Protein AF-A0AAD1REG3-F1 (afdb_monomer)

Sequence (308 aa):
MYIHSAVYQCRICLLMVFCFSVEYPECLCNSVPVTSDSIILPFLAKPQLKSEVGIIICDVSDPPSLDEMCKKASVVLDCVGPYRFFGEPVIKSCVENGAHCVDISGEPQFLEGMYAKYDSQAAENGVYIVGSTGFDSIPADLGVLFTRNSLQGTLTAVESILTFKAGKSGTCIHDGTWQSAVHGVADQGNLKKLRKQLACKPLPVVGKKLKKRGALFYANEVGQYAIPFLGADASVVRRTQRFLHEHHEETPVQYSAYTAVGGVGSAIKLIFAGLLFVLLSKFSCGRKLMIKGGCIHTRSSILEDQAY

Solvent-accessible surface area (backbone atoms only — not comparable to full-atom values): 18289 Å² total; per-residue (Å²): 133,79,86,80,65,76,84,70,78,70,101,55,54,68,52,73,52,70,84,74,85,79,81,80,82,78,89,80,88,72,95,72,89,89,66,94,78,81,66,60,70,72,70,69,53,77,81,71,71,93,60,91,76,74,85,58,84,30,27,69,90,37,66,71,40,40,38,62,49,21,65,74,31,71,50,39,68,48,81,61,58,40,43,82,81,44,37,60,59,53,53,52,28,16,40,76,48,55,8,24,36,38,27,52,52,52,48,58,53,43,56,56,47,49,48,76,72,39,50,68,56,16,60,76,52,74,25,54,77,45,70,28,71,25,80,57,21,41,62,56,35,53,47,52,52,52,50,44,75,70,44,93,69,83,58,33,64,49,78,49,74,46,76,81,80,66,56,98,89,47,81,86,72,58,62,41,57,53,52,38,52,42,49,50,64,48,41,50,66,55,41,54,47,49,56,57,73,67,60,68,74,79,78,73,83,44,79,76,82,80,77,80,75,58,81,64,41,78,38,77,93,76,75,24,30,28,29,67,50,86,66,18,35,61,55,50,35,51,50,53,35,44,51,38,34,78,76,63,73,42,79,37,56,46,73,48,47,26,31,46,49,44,52,73,70,45,43,53,52,49,51,56,51,48,52,53,48,55,57,30,26,66,37,73,70,36,38,55,51,53,54,63,54,44,60,57,62,49,54,56,59,58,56,59,70,70,74,118

Foldseek 3Di:
DDPQPPVDDDQFPFQQFFADPDDDDDDDDDDDDDDPDPPVVVVPPPPDDPDDTDGQGAGLVDLVSLLVVLLVAQEGEDEDFPCVVRVLSNLVSNLVNVHEYEYQHFALLNVLVCCVPCVVSCVVSVYDHHYNPHPLACCLQVVLVVCCVPDDDHAQADEAEAEDDADPLGDADDLRRLLSVLQSLQCVVVSVVSCVVVVDDDADHDDDPDDDDDQWDQDPVVRAIKGFDPIRHQVNNRVVLVCCCVPVVGRRYHYTYMYGQGYPVSVVVVVVVVVLSSVLSNDPVSSVVSSVVSVVRVVVVSVVVVPD

Organism: Pelobates cultripes (NCBI:txid61616)

Secondary structure (DSSP, 8-state):
--TTSTTSSSS-----------PPP----------TTSSHHHHTS----SSPPP-----TT-HHHHHHHHTT-SEEEE--S-HHHHHHHHHHHHHHHT-EEEE----HHHHHHHHHHHHHHHHHTT--EE---STTTHHHHHHHHHHHHHSSS---EEEEEE----BTTB----HHHHHHHHHHHHTHHHHHHHHHHTTPPPPP--SSPP----SSEEETTTTEEEEE--SSHHHHHHHHHHHHHHHH-PPPPEEEEEEEEESHHHHHHHHHHHHHHHHHHHSHHHHHHHHHHHHHHHHHHHHHTT--

pLDDT: mean 79.14, std 24.87, range [21.66, 98.25]

Structure (mmCIF, N/CA/C/O backbone):
data_AF-A0AAD1REG3-F1
#
_entry.id   AF-A0AAD1REG3-F1
#
loop_
_atom_site.group_PDB
_atom_site.id
_atom_site.type_symbol
_atom_site.label_atom_id
_atom_site.label_alt_id
_atom_site.label_comp_id
_atom_site.label_asym_id
_atom_site.label_entity_id
_atom_site.label_seq_id
_atom_site.pdbx_PDB_ins_code
_atom_site.Cartn_x
_atom_site.Cartn_y
_atom_site.Cartn_z
_atom_site.occupancy
_atom_site.B_iso_or_equiv
_atom_site.auth_seq_id
_atom_site.auth_comp_id
_atom_site.auth_asym_id
_atom_site.auth_atom_id
_atom_site.pdbx_PDB_model_num
ATOM 1 N N . MET A 1 1 ? 24.193 -18.345 -2.240 1.00 21.66 1 MET A N 1
ATOM 2 C CA . MET A 1 1 ? 24.937 -17.098 -2.527 1.00 21.66 1 MET A CA 1
ATOM 3 C C . MET A 1 1 ? 24.095 -15.927 -2.034 1.00 21.66 1 MET A C 1
ATOM 5 O O . MET A 1 1 ? 22.896 -15.924 -2.270 1.00 21.66 1 MET A O 1
ATOM 9 N N . TYR A 1 2 ? 24.675 -15.054 -1.214 1.00 23.28 2 TYR A N 1
ATOM 10 C CA . TYR A 1 2 ? 23.984 -14.145 -0.292 1.00 23.28 2 TYR A CA 1
ATOM 11 C C . TYR A 1 2 ? 23.172 -13.036 -0.995 1.00 23.28 2 TYR A C 1
ATOM 13 O O . TYR A 1 2 ? 23.736 -12.228 -1.724 1.00 23.28 2 TYR A O 1
ATOM 21 N N . ILE A 1 3 ? 21.870 -12.945 -0.690 1.00 26.20 3 ILE A N 1
ATOM 22 C CA . ILE A 1 3 ? 20.935 -11.882 -1.135 1.00 26.20 3 ILE A CA 1
ATOM 23 C C . ILE A 1 3 ? 21.261 -10.509 -0.493 1.00 26.20 3 ILE A C 1
ATOM 25 O O . ILE A 1 3 ? 20.769 -9.473 -0.923 1.00 26.20 3 ILE A O 1
ATOM 29 N N . HIS A 1 4 ? 22.143 -10.464 0.510 1.00 24.95 4 HIS A N 1
ATOM 30 C CA . HIS A 1 4 ? 22.364 -9.268 1.331 1.00 24.95 4 HIS A CA 1
ATOM 31 C C . HIS A 1 4 ? 23.319 -8.210 0.749 1.00 24.95 4 HIS A C 1
ATOM 33 O O . HIS A 1 4 ? 23.301 -7.071 1.210 1.00 24.95 4 HIS A O 1
ATOM 39 N N . SER A 1 5 ? 24.156 -8.538 -0.242 1.00 22.78 5 SER A N 1
ATOM 40 C CA . SER A 1 5 ? 25.237 -7.627 -0.673 1.00 22.78 5 SER A CA 1
ATOM 41 C C . SER A 1 5 ? 24.938 -6.770 -1.906 1.00 22.78 5 SER A C 1
ATOM 43 O O . SER A 1 5 ? 25.696 -5.844 -2.168 1.00 22.78 5 SER A O 1
ATOM 45 N N . ALA A 1 6 ? 23.854 -7.013 -2.648 1.00 25.73 6 ALA A N 1
ATOM 46 C CA . ALA A 1 6 ? 23.623 -6.333 -3.931 1.00 25.73 6 ALA A CA 1
ATOM 47 C C . ALA A 1 6 ? 22.853 -4.999 -3.838 1.00 25.73 6 ALA A C 1
ATOM 49 O O . ALA A 1 6 ? 22.772 -4.275 -4.823 1.00 25.73 6 ALA A O 1
ATOM 50 N N . VAL A 1 7 ? 22.317 -4.638 -2.666 1.00 28.44 7 VAL A N 1
ATOM 51 C CA . VAL A 1 7 ? 21.608 -3.352 -2.460 1.00 28.44 7 VAL A CA 1
ATOM 52 C C . VAL A 1 7 ? 22.588 -2.209 -2.135 1.00 28.44 7 VAL A C 1
ATOM 54 O O . VAL A 1 7 ? 22.219 -1.036 -2.062 1.00 28.44 7 VAL A O 1
ATOM 57 N N . TYR A 1 8 ? 23.870 -2.526 -1.944 1.00 29.16 8 TYR A N 1
ATOM 58 C CA . TYR A 1 8 ? 24.868 -1.566 -1.499 1.00 29.16 8 TYR A CA 1
ATOM 59 C C . TYR A 1 8 ? 25.663 -0.980 -2.669 1.00 29.16 8 TYR A C 1
ATOM 61 O O . TYR A 1 8 ? 26.554 -1.617 -3.213 1.00 29.16 8 TYR A O 1
ATOM 69 N N . GLN A 1 9 ? 25.381 0.303 -2.917 1.00 24.73 9 GLN A N 1
ATOM 70 C CA . GLN A 1 9 ? 26.085 1.279 -3.761 1.00 24.73 9 GLN A CA 1
ATOM 71 C C . GLN A 1 9 ? 25.604 1.424 -5.212 1.00 24.73 9 GLN A C 1
ATOM 73 O O . GLN A 1 9 ? 25.583 0.485 -5.990 1.00 24.73 9 GLN A O 1
ATOM 78 N N . CYS A 1 10 ? 25.362 2.698 -5.555 1.00 26.08 10 CYS A N 1
ATOM 79 C CA . CYS A 1 10 ? 25.201 3.271 -6.894 1.00 26.08 10 CYS A CA 1
ATOM 80 C C . CYS A 1 10 ? 23.936 2.886 -7.651 1.00 26.08 10 CYS A C 1
ATOM 82 O O . CYS A 1 10 ? 23.898 1.776 -8.135 1.00 26.08 10 CYS A O 1
ATOM 84 N N . ARG A 1 11 ? 23.004 3.851 -7.813 1.00 31.53 11 ARG A N 1
ATOM 85 C CA . ARG A 1 11 ? 22.085 4.147 -8.954 1.00 31.53 11 ARG A CA 1
ATOM 86 C C . ARG A 1 11 ? 21.467 3.010 -9.802 1.00 31.53 11 ARG A C 1
ATOM 88 O O . ARG A 1 11 ? 20.703 3.316 -10.696 1.00 31.53 11 ARG A O 1
ATOM 95 N N . ILE A 1 12 ? 21.717 1.754 -9.486 1.00 30.03 12 ILE A N 1
ATOM 96 C CA . ILE A 1 12 ? 21.343 0.534 -10.175 1.00 30.03 12 ILE A CA 1
ATOM 97 C C . ILE A 1 12 ? 20.328 -0.105 -9.239 1.00 30.03 12 ILE A C 1
ATOM 99 O O . ILE A 1 12 ? 20.675 -0.724 -8.232 1.00 30.03 12 ILE A O 1
ATOM 103 N N . CYS A 1 13 ? 19.052 0.142 -9.508 1.00 37.34 13 CYS A N 1
ATOM 104 C CA . CYS A 1 13 ? 17.976 -0.558 -8.822 1.00 37.34 13 CYS A CA 1
ATOM 105 C C . CYS A 1 13 ? 17.920 -1.978 -9.381 1.00 37.34 13 CYS A C 1
ATOM 107 O O . CYS A 1 13 ? 17.202 -2.229 -10.340 1.00 37.34 13 CYS A O 1
ATOM 109 N N . LEU A 1 14 ? 18.720 -2.887 -8.817 1.00 34.00 14 LEU A N 1
ATOM 110 C CA . LEU A 1 14 ? 18.757 -4.282 -9.241 1.00 34.00 14 LEU A CA 1
ATOM 111 C C . LEU A 1 14 ? 17.397 -4.941 -8.955 1.00 34.00 14 LEU A C 1
ATOM 113 O O . LEU A 1 14 ? 17.128 -5.370 -7.832 1.00 34.00 14 LEU A O 1
ATOM 117 N N . LEU A 1 15 ? 16.535 -5.016 -9.968 1.00 40.91 15 LEU A N 1
ATOM 118 C CA . LEU A 1 15 ? 15.308 -5.797 -9.896 1.00 40.91 15 LEU A CA 1
ATOM 119 C C . LEU A 1 15 ? 15.667 -7.270 -10.121 1.00 40.91 15 LEU A C 1
ATOM 121 O O . LEU A 1 15 ? 15.915 -7.702 -11.245 1.00 40.91 15 LEU A O 1
ATOM 125 N N . MET A 1 16 ? 15.733 -8.054 -9.044 1.00 40.25 16 MET A N 1
ATOM 126 C CA . MET A 1 16 ? 15.819 -9.510 -9.160 1.00 40.25 16 MET A CA 1
ATOM 127 C C . MET A 1 16 ? 14.446 -10.049 -9.567 1.00 40.25 16 MET A C 1
ATOM 129 O O . MET A 1 16 ? 13.594 -10.312 -8.721 1.00 40.25 16 MET A O 1
ATOM 133 N N . VAL A 1 17 ? 14.227 -10.205 -10.872 1.00 40.31 17 VAL A N 1
ATOM 134 C CA . VAL A 1 17 ? 13.060 -10.930 -11.380 1.00 40.31 17 VAL A CA 1
ATOM 135 C C . VAL A 1 17 ? 13.284 -12.419 -11.156 1.00 40.31 17 VAL A C 1
ATOM 137 O O . VAL A 1 17 ? 14.147 -13.037 -11.779 1.00 40.31 17 VAL A O 1
ATOM 140 N N . PHE A 1 18 ? 12.491 -13.008 -10.266 1.00 38.91 18 PHE A N 1
ATOM 141 C CA . PHE A 1 18 ? 12.401 -14.456 -10.157 1.00 38.91 18 PHE A CA 1
ATOM 142 C C . PHE A 1 18 ? 11.517 -14.974 -11.292 1.00 38.91 18 PHE A C 1
ATOM 144 O O . PHE A 1 18 ? 10.295 -14.847 -11.248 1.00 38.91 18 PHE A O 1
ATOM 151 N N . CYS A 1 19 ? 12.129 -15.565 -12.317 1.00 29.70 19 CYS A N 1
ATOM 152 C CA . CYS A 1 19 ? 11.385 -16.301 -13.331 1.00 29.70 19 CYS A CA 1
ATOM 153 C C . CYS A 1 19 ? 10.973 -17.657 -12.738 1.00 29.70 19 CYS A C 1
ATOM 155 O O . CYS A 1 19 ? 11.722 -18.632 -12.802 1.00 29.70 19 CYS A O 1
ATOM 157 N N . PHE A 1 20 ? 9.816 -17.711 -12.077 1.00 28.92 20 PHE A N 1
ATOM 158 C CA . PHE A 1 20 ? 9.238 -18.975 -11.632 1.00 28.92 20 PHE A CA 1
ATOM 159 C C . PHE A 1 20 ? 8.430 -19.593 -12.779 1.00 28.92 20 PHE A C 1
ATOM 161 O O . PHE A 1 20 ? 7.337 -19.129 -13.088 1.00 28.92 20 PHE A O 1
ATOM 168 N N . SER A 1 21 ? 8.924 -20.682 -13.373 1.00 23.83 21 SER A N 1
ATOM 169 C CA . SER A 1 21 ? 8.020 -21.683 -13.955 1.00 23.83 21 SER A CA 1
ATOM 170 C C . SER A 1 21 ? 7.444 -22.486 -12.793 1.00 23.83 21 SER A C 1
ATOM 172 O O . SER A 1 21 ? 8.084 -23.407 -12.291 1.00 23.83 21 SER A O 1
ATOM 174 N N . VAL A 1 22 ? 6.285 -22.072 -12.278 1.00 26.58 22 VAL A N 1
ATOM 175 C CA . VAL A 1 22 ? 5.574 -22.834 -11.243 1.00 26.58 22 VAL A CA 1
ATOM 176 C C . VAL A 1 22 ? 4.790 -23.947 -11.935 1.00 26.58 22 VAL A C 1
ATOM 178 O O . VAL A 1 22 ? 3.661 -23.742 -12.371 1.00 26.58 22 VAL A O 1
ATOM 181 N N . GLU A 1 23 ? 5.379 -25.135 -12.036 1.00 23.08 23 GLU A N 1
ATOM 182 C CA . GLU A 1 23 ? 4.589 -26.358 -12.189 1.00 23.08 23 GLU A CA 1
ATOM 183 C C . GLU A 1 23 ? 3.965 -26.675 -10.822 1.00 23.08 23 GLU A C 1
ATOM 185 O O . GLU A 1 23 ? 4.680 -26.895 -9.845 1.00 23.08 23 GLU A O 1
ATOM 190 N N . TYR A 1 24 ? 2.633 -26.644 -10.722 1.00 26.98 24 TYR A N 1
ATOM 191 C CA . TYR A 1 24 ? 1.908 -27.085 -9.529 1.00 26.98 24 TYR A CA 1
ATOM 192 C C . TYR A 1 24 ? 1.694 -28.606 -9.581 1.00 26.98 24 TYR A C 1
ATOM 194 O O . TYR A 1 24 ? 0.937 -29.063 -10.438 1.00 26.98 24 TYR A O 1
ATOM 202 N N . PRO A 1 25 ? 2.234 -29.405 -8.644 1.00 25.91 25 PRO A N 1
ATOM 203 C CA . PRO A 1 25 ? 1.630 -30.676 -8.291 1.00 25.91 25 PRO A CA 1
ATOM 204 C C . PRO A 1 25 ? 0.584 -30.441 -7.188 1.00 25.91 25 PRO A C 1
ATOM 206 O O . PRO A 1 25 ? 0.906 -29.953 -6.109 1.00 25.91 25 PRO A O 1
ATOM 209 N N . GLU A 1 26 ? -0.672 -30.738 -7.523 1.00 25.86 26 GLU A N 1
ATOM 210 C CA . GLU A 1 26 ? -1.850 -30.997 -6.673 1.00 25.86 26 GLU A CA 1
ATOM 211 C C . GLU A 1 26 ? -1.899 -30.377 -5.255 1.00 25.86 26 GLU A C 1
ATOM 213 O O . GLU A 1 26 ? -1.245 -30.811 -4.306 1.00 25.86 26 GLU A O 1
ATOM 218 N N . CYS A 1 27 ? -2.806 -29.409 -5.076 1.00 22.86 27 CYS A N 1
ATOM 219 C CA . CYS A 1 27 ? -3.221 -28.900 -3.770 1.00 22.86 27 CYS A CA 1
ATOM 220 C C . CYS A 1 27 ? -3.947 -29.981 -2.947 1.00 22.86 27 CYS A C 1
ATOM 222 O O . CYS A 1 27 ? -5.136 -30.228 -3.139 1.00 22.86 27 CYS A O 1
ATOM 224 N N . LEU A 1 28 ? -3.267 -30.562 -1.958 1.00 23.52 28 LEU A N 1
ATOM 225 C CA . LEU A 1 28 ? -3.906 -31.319 -0.879 1.00 23.52 28 LEU A CA 1
ATOM 226 C C . LEU A 1 28 ? -4.380 -30.357 0.222 1.00 23.52 28 LEU A C 1
ATOM 228 O O . LEU A 1 28 ? -3.648 -30.016 1.150 1.00 23.52 28 LEU A O 1
ATOM 232 N N . CYS A 1 29 ? -5.637 -29.922 0.119 1.00 24.03 29 CYS A N 1
ATOM 233 C CA . CYS A 1 29 ? -6.382 -29.363 1.244 1.00 24.03 29 CYS A CA 1
ATOM 234 C C . CYS A 1 29 ? -6.651 -30.472 2.269 1.00 24.03 29 CYS A C 1
ATOM 236 O O . CYS A 1 29 ? -7.563 -31.267 2.078 1.00 24.03 29 CYS A O 1
ATOM 238 N N . ASN A 1 30 ? -5.905 -30.499 3.374 1.00 23.94 30 ASN A N 1
ATOM 239 C CA . ASN A 1 30 ? -6.338 -31.189 4.587 1.00 23.94 30 ASN A CA 1
ATOM 240 C C . ASN A 1 30 ? -6.238 -30.242 5.785 1.00 23.94 30 ASN A C 1
ATOM 242 O O . ASN A 1 30 ? -5.186 -29.689 6.098 1.00 23.94 30 ASN A O 1
ATOM 246 N N . SER A 1 31 ? -7.381 -30.053 6.435 1.00 29.92 31 SER A N 1
ATOM 247 C CA . SER A 1 31 ? -7.589 -29.314 7.675 1.00 29.92 31 SER A CA 1
ATOM 248 C C . SER A 1 31 ? -6.785 -29.922 8.829 1.00 29.92 31 SER A C 1
ATOM 250 O O . SER A 1 31 ? -7.073 -31.043 9.248 1.00 29.92 31 SER A O 1
ATOM 252 N N . VAL A 1 32 ? -5.821 -29.175 9.376 1.00 25.89 32 VAL A N 1
ATOM 253 C CA . VAL A 1 32 ? -5.093 -29.536 10.6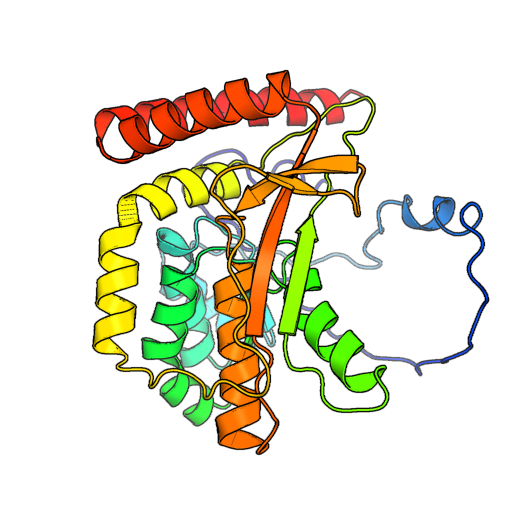06 1.00 25.89 32 VAL A CA 1
ATOM 254 C C . VAL A 1 32 ? -5.396 -28.493 11.695 1.00 25.89 32 VAL A C 1
ATOM 256 O O . VAL A 1 32 ? -5.308 -27.296 11.412 1.00 25.89 32 VAL A O 1
ATOM 259 N N . PRO A 1 33 ? -5.762 -28.894 12.930 1.00 24.62 33 PRO A N 1
ATOM 260 C CA . PRO A 1 33 ? -6.003 -27.960 14.027 1.00 24.62 33 PRO A CA 1
ATOM 261 C C . PRO A 1 33 ? -4.688 -27.319 14.484 1.00 24.62 33 PRO A C 1
ATOM 263 O O . PRO A 1 33 ? -3.690 -28.007 14.690 1.00 24.62 33 PRO A O 1
ATOM 266 N N . VAL A 1 34 ? -4.693 -25.998 14.663 1.00 28.30 34 VAL A N 1
ATOM 267 C CA . VAL A 1 34 ? -3.503 -25.207 14.997 1.00 28.30 34 VAL A CA 1
ATOM 268 C C . VAL A 1 34 ? -3.306 -25.156 16.516 1.00 28.30 34 VAL A C 1
ATOM 270 O O . VAL A 1 34 ? -4.076 -24.508 17.222 1.00 28.30 34 VAL A O 1
ATOM 273 N N . THR A 1 35 ? -2.248 -25.794 17.019 1.00 28.11 35 THR A N 1
ATOM 274 C CA . THR A 1 35 ? -1.636 -25.486 18.325 1.00 28.11 35 THR A CA 1
ATOM 275 C C . THR A 1 35 ? -0.247 -24.881 18.101 1.00 28.11 35 THR A C 1
ATOM 277 O O . THR A 1 35 ? 0.479 -25.260 17.184 1.00 28.11 35 THR A O 1
ATOM 280 N N . SER A 1 36 ? 0.080 -23.854 18.887 1.00 36.25 36 SER A N 1
ATOM 281 C CA . SER A 1 36 ? 0.944 -22.727 18.501 1.00 36.25 36 SER A CA 1
ATOM 282 C C . SER A 1 36 ? 2.448 -22.984 18.385 1.00 36.25 36 SER A C 1
ATOM 284 O O . SER A 1 36 ? 3.153 -22.098 17.913 1.00 36.25 36 SER A O 1
ATOM 286 N N . ASP A 1 37 ? 2.963 -24.155 18.760 1.00 29.75 37 ASP A N 1
ATOM 287 C CA . ASP A 1 37 ? 4.405 -24.270 19.042 1.00 29.75 37 ASP A CA 1
ATOM 288 C C . ASP A 1 37 ? 5.152 -25.281 18.149 1.00 29.75 37 ASP A C 1
ATOM 290 O O . ASP A 1 37 ? 6.380 -25.329 18.164 1.00 29.75 37 ASP A O 1
ATOM 294 N N . SER A 1 38 ? 4.454 -26.060 17.313 1.00 28.50 38 SER A N 1
ATOM 295 C CA . SER A 1 38 ? 5.053 -27.181 16.559 1.00 28.50 38 SER A CA 1
ATOM 296 C C . SER A 1 38 ? 5.258 -26.942 15.052 1.00 28.50 38 SER A C 1
ATOM 298 O O . SER A 1 38 ? 5.896 -27.763 14.398 1.00 28.50 38 SER A O 1
ATOM 300 N N . ILE A 1 39 ? 4.808 -25.807 14.496 1.00 36.34 39 ILE A N 1
ATOM 301 C CA . ILE A 1 39 ? 4.952 -25.477 13.054 1.00 36.34 39 ILE A CA 1
ATOM 302 C C . ILE A 1 39 ? 5.947 -24.326 12.795 1.00 36.34 39 ILE A C 1
ATOM 304 O O . ILE A 1 39 ? 6.389 -24.120 11.667 1.00 36.34 39 ILE A O 1
ATOM 308 N N . ILE A 1 40 ? 6.372 -23.586 13.824 1.00 32.22 40 ILE A N 1
ATOM 309 C CA . ILE A 1 40 ? 7.236 -22.406 13.623 1.00 32.22 40 ILE A CA 1
ATOM 310 C C . ILE A 1 40 ? 8.698 -22.804 13.342 1.00 32.22 40 ILE A C 1
ATOM 312 O O . ILE A 1 40 ? 9.389 -22.125 12.586 1.00 32.22 40 ILE A O 1
ATOM 316 N N . LEU A 1 41 ? 9.170 -23.933 13.881 1.00 27.84 41 LEU A N 1
ATOM 317 C CA . LEU A 1 41 ? 10.572 -24.352 13.746 1.00 27.84 41 LEU A CA 1
ATOM 318 C C . LEU A 1 41 ? 10.997 -24.734 12.309 1.00 27.84 41 LEU A C 1
ATOM 320 O O . LEU A 1 41 ? 12.085 -24.319 11.911 1.00 27.84 41 LEU A O 1
ATOM 324 N N . PRO A 1 42 ? 10.186 -25.430 11.484 1.00 32.09 42 PRO A N 1
ATOM 325 C CA . PRO A 1 42 ? 10.557 -25.704 10.092 1.00 32.09 42 PRO A CA 1
ATOM 326 C C . PRO A 1 42 ? 10.541 -24.464 9.182 1.00 32.09 42 PRO A C 1
ATOM 328 O O . PRO A 1 42 ? 11.285 -24.422 8.207 1.00 32.09 42 PRO A O 1
ATOM 331 N N . PHE A 1 43 ? 9.731 -23.443 9.493 1.00 34.88 43 PHE A N 1
ATOM 332 C CA . PHE A 1 43 ? 9.603 -22.228 8.669 1.00 34.88 43 PHE A CA 1
ATOM 333 C C . PHE A 1 43 ? 10.749 -21.222 8.851 1.00 34.88 43 PHE A C 1
ATOM 335 O O . PHE A 1 43 ? 10.889 -20.299 8.053 1.00 34.88 43 PHE A O 1
ATOM 342 N N . LEU A 1 44 ? 11.589 -21.407 9.874 1.00 36.03 44 LEU A N 1
ATOM 343 C CA . LEU A 1 44 ? 12.812 -20.624 10.082 1.00 36.03 44 LEU A CA 1
ATOM 344 C C . LEU A 1 44 ? 14.022 -21.191 9.322 1.00 36.03 44 LEU A C 1
ATOM 346 O O . LEU A 1 44 ? 15.101 -20.594 9.345 1.00 36.03 44 LEU A O 1
ATOM 350 N N . ALA A 1 45 ? 13.864 -22.315 8.615 1.00 38.09 45 ALA A N 1
ATOM 351 C CA . ALA A 1 45 ? 14.851 -22.738 7.636 1.00 38.09 45 ALA A CA 1
ATOM 352 C C . ALA A 1 45 ? 14.848 -21.719 6.489 1.00 38.09 45 ALA A C 1
ATOM 354 O O . ALA A 1 45 ? 13.863 -21.612 5.761 1.00 38.09 45 ALA A O 1
ATOM 355 N N . LYS A 1 46 ? 15.947 -20.962 6.334 1.00 44.09 46 LYS A N 1
ATOM 356 C CA . LYS A 1 46 ? 16.190 -20.114 5.155 1.00 44.09 46 LYS A CA 1
ATOM 357 C C . LYS A 1 46 ? 15.844 -20.950 3.916 1.00 44.09 46 LYS A C 1
ATOM 359 O O . LYS A 1 46 ? 16.538 -21.948 3.703 1.00 44.09 46 LYS A O 1
ATOM 364 N N . PRO A 1 47 ? 14.792 -20.621 3.143 1.00 53.56 47 PRO A N 1
ATOM 365 C CA . PRO A 1 47 ? 14.412 -21.435 2.002 1.00 53.56 47 PRO A CA 1
ATOM 366 C C . PRO A 1 47 ? 15.598 -21.456 1.042 1.00 53.56 47 PRO A C 1
ATOM 368 O O . PRO A 1 47 ? 15.965 -20.439 0.456 1.00 53.56 47 PRO A O 1
ATOM 371 N N . GLN A 1 48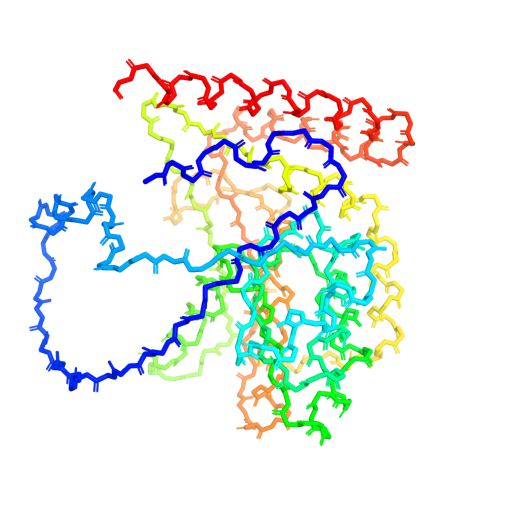 ? 16.262 -22.607 0.946 1.00 55.75 48 GLN A N 1
ATOM 372 C CA . GLN A 1 48 ? 17.290 -22.802 -0.058 1.00 55.75 48 GLN A CA 1
ATOM 373 C C . GLN A 1 48 ? 16.555 -22.972 -1.380 1.00 55.75 48 GLN A C 1
ATOM 375 O O . GLN A 1 48 ? 15.787 -23.919 -1.557 1.00 55.75 48 GLN A O 1
ATOM 380 N N . LEU A 1 49 ? 16.738 -22.006 -2.279 1.00 63.38 49 LEU A N 1
ATOM 381 C CA . LEU A 1 49 ? 16.259 -22.110 -3.651 1.00 63.38 49 LEU A CA 1
ATOM 382 C C . LEU A 1 49 ? 16.800 -23.423 -4.230 1.00 63.38 49 LEU A C 1
ATOM 384 O O . LEU A 1 49 ? 18.004 -23.671 -4.184 1.00 63.38 49 LEU A O 1
ATOM 388 N N . LYS A 1 50 ? 15.902 -24.289 -4.713 1.00 60.28 50 LYS A N 1
ATOM 389 C CA . LYS A 1 50 ? 16.248 -25.639 -5.193 1.00 60.28 50 LYS A CA 1
ATOM 390 C C . LYS A 1 50 ? 17.107 -25.627 -6.467 1.00 60.28 50 LYS A C 1
ATOM 392 O O . LYS A 1 50 ? 17.641 -26.665 -6.839 1.00 60.28 50 LYS A O 1
ATOM 397 N N . SER A 1 51 ? 17.228 -24.477 -7.125 1.00 69.38 51 SER A N 1
ATOM 398 C CA . SER A 1 51 ? 17.963 -24.278 -8.371 1.00 69.38 51 SER A CA 1
ATOM 399 C C . SER A 1 51 ? 18.706 -22.943 -8.363 1.00 69.38 51 SER A C 1
ATOM 401 O O . SER A 1 51 ? 18.356 -22.022 -7.618 1.00 69.38 51 SER A O 1
ATOM 403 N N . GLU A 1 52 ? 19.716 -22.826 -9.224 1.00 71.69 52 GLU A N 1
ATOM 404 C CA . GLU A 1 52 ? 20.348 -21.541 -9.515 1.00 71.69 52 GLU A CA 1
ATOM 405 C C . GLU A 1 52 ? 19.327 -20.591 -10.154 1.00 71.69 52 GLU A C 1
ATOM 407 O O . GLU A 1 52 ? 18.567 -20.974 -11.045 1.00 71.69 52 GLU A O 1
ATOM 412 N N . VAL A 1 53 ? 19.279 -19.353 -9.662 1.00 75.94 53 VAL A N 1
ATOM 413 C CA . VAL A 1 53 ? 18.391 -18.304 -10.173 1.00 75.94 53 VAL A CA 1
ATOM 414 C C . VAL A 1 53 ? 19.196 -17.418 -11.112 1.00 75.94 53 VAL A C 1
ATOM 416 O O . VAL A 1 53 ? 20.232 -16.877 -10.721 1.00 75.94 53 VAL A O 1
ATOM 419 N N . GLY A 1 54 ? 18.723 -17.275 -12.351 1.00 75.31 54 GLY A N 1
ATOM 420 C CA . GLY A 1 54 ? 19.307 -16.350 -13.317 1.00 75.31 54 GLY A CA 1
ATOM 421 C C . GLY A 1 54 ? 19.181 -14.901 -12.844 1.00 75.31 54 GLY A C 1
ATOM 422 O O . GLY A 1 54 ? 18.185 -14.525 -12.232 1.00 75.31 54 GLY A O 1
ATOM 423 N N . ILE A 1 55 ? 20.193 -14.083 -13.130 1.00 81.56 55 ILE A N 1
ATOM 424 C CA . ILE A 1 55 ? 20.208 -12.665 -12.761 1.00 81.56 55 ILE A CA 1
ATOM 425 C C . ILE A 1 55 ? 20.058 -11.835 -14.032 1.00 81.56 55 ILE A C 1
ATOM 427 O O . ILE A 1 55 ? 20.865 -11.953 -14.954 1.00 81.56 55 ILE A O 1
ATOM 431 N N . ILE A 1 56 ? 19.045 -10.971 -14.058 1.00 81.00 56 ILE A N 1
ATOM 432 C CA . ILE A 1 56 ? 18.900 -9.913 -15.058 1.00 81.00 56 ILE A CA 1
ATOM 433 C C . ILE A 1 56 ? 19.265 -8.602 -14.368 1.00 81.00 56 ILE A C 1
ATOM 435 O O . ILE A 1 56 ? 18.733 -8.283 -13.307 1.00 81.00 56 ILE A O 1
ATOM 439 N N . ILE A 1 57 ? 20.204 -7.859 -14.949 1.00 84.50 57 ILE A N 1
ATOM 440 C CA . ILE A 1 57 ? 20.537 -6.514 -14.481 1.00 84.50 57 ILE A CA 1
ATOM 441 C C . ILE A 1 57 ? 19.603 -5.548 -15.202 1.00 84.50 57 ILE A C 1
ATOM 443 O O . ILE A 1 57 ? 19.577 -5.513 -16.429 1.00 84.50 57 ILE A O 1
ATOM 447 N N . CYS A 1 58 ? 18.846 -4.785 -14.425 1.00 81.44 58 CYS A N 1
ATOM 448 C CA . CYS A 1 58 ? 17.904 -3.783 -14.899 1.00 81.44 58 CYS A CA 1
ATOM 449 C C . CYS A 1 58 ? 18.121 -2.497 -14.099 1.00 81.44 58 CYS A C 1
ATOM 451 O O . CYS A 1 58 ? 18.446 -2.562 -12.913 1.00 81.44 58 CYS A O 1
ATOM 453 N N . ASP A 1 59 ? 17.939 -1.342 -14.732 1.00 84.94 59 ASP A N 1
ATOM 454 C CA . ASP A 1 59 ? 17.977 -0.035 -14.083 1.00 84.94 59 ASP A CA 1
ATOM 455 C C . ASP A 1 59 ? 16.640 0.675 -14.323 1.00 84.94 59 ASP A C 1
ATOM 457 O O . ASP A 1 59 ? 16.248 0.940 -15.455 1.00 84.94 59 ASP A O 1
ATOM 461 N N . VAL A 1 60 ? 15.932 1.012 -13.244 1.00 87.38 60 VAL A N 1
ATOM 462 C CA . VAL A 1 60 ? 14.632 1.705 -13.307 1.00 87.38 60 VAL A CA 1
ATOM 463 C C . VAL A 1 60 ? 14.708 3.094 -13.956 1.00 87.38 60 VAL A C 1
ATOM 465 O O . VAL A 1 60 ? 13.680 3.665 -14.318 1.00 87.38 60 VAL A O 1
ATOM 468 N N . SER A 1 61 ? 15.913 3.658 -14.084 1.00 87.12 61 SER A N 1
ATOM 469 C CA . SER A 1 61 ? 16.172 4.915 -14.788 1.00 87.12 61 SER A CA 1
ATOM 470 C C . SER A 1 61 ? 16.511 4.743 -16.272 1.00 87.12 61 SER A C 1
ATOM 472 O O . SER A 1 61 ? 16.601 5.747 -16.981 1.00 87.12 61 SER A O 1
ATOM 474 N N . ASP A 1 62 ? 16.642 3.501 -16.747 1.00 90.12 62 ASP A N 1
ATOM 475 C CA . ASP A 1 62 ? 16.948 3.142 -18.131 1.00 90.12 62 ASP A CA 1
ATOM 476 C C . ASP A 1 62 ? 15.788 2.337 -18.753 1.00 90.12 62 ASP A C 1
ATOM 478 O O . ASP A 1 62 ? 15.742 1.109 -18.617 1.00 90.12 62 ASP A O 1
ATOM 482 N N . PRO A 1 63 ? 14.829 2.999 -19.436 1.00 93.06 63 PRO A N 1
ATOM 483 C CA . PRO A 1 63 ? 13.642 2.343 -19.988 1.00 93.06 63 PRO A CA 1
ATOM 484 C C . PRO A 1 63 ? 13.929 1.139 -20.906 1.00 93.06 63 PRO A C 1
ATOM 486 O O . PRO A 1 63 ? 13.276 0.115 -20.721 1.00 93.06 63 PRO A O 1
ATOM 489 N N . PRO A 1 64 ? 14.924 1.175 -21.818 1.00 95.75 64 PRO A N 1
ATOM 490 C CA . PRO A 1 64 ? 15.306 -0.006 -22.592 1.00 95.75 64 PRO A CA 1
ATOM 491 C C . PRO A 1 64 ? 15.660 -1.229 -21.735 1.00 95.75 64 PRO A C 1
ATOM 493 O O . PRO A 1 64 ? 15.310 -2.348 -22.105 1.00 95.75 64 PRO A O 1
ATOM 496 N N . SER A 1 65 ? 16.323 -1.047 -20.586 1.00 91.38 65 SER A N 1
ATOM 497 C CA . SER A 1 65 ? 16.650 -2.169 -19.696 1.00 91.38 65 SER A CA 1
ATOM 498 C C . SER A 1 65 ? 15.405 -2.792 -19.054 1.00 91.38 65 SER A C 1
ATOM 500 O O . SER A 1 65 ? 15.326 -4.018 -18.952 1.00 91.38 65 SER A O 1
ATOM 502 N N . LEU A 1 66 ? 14.415 -1.963 -18.694 1.00 94.19 66 LEU A N 1
ATOM 503 C CA . LEU A 1 66 ? 13.115 -2.418 -18.196 1.00 94.19 66 LEU A CA 1
ATOM 504 C C . LEU A 1 66 ? 12.369 -3.201 -19.276 1.00 94.19 66 LEU A C 1
ATOM 506 O O . LEU A 1 66 ? 11.902 -4.303 -19.004 1.00 94.19 66 LEU A O 1
ATOM 510 N N . ASP A 1 67 ? 12.339 -2.692 -20.508 1.00 96.06 67 ASP A N 1
ATOM 511 C CA . ASP A 1 67 ? 11.650 -3.350 -21.621 1.00 96.06 67 ASP A CA 1
ATOM 512 C C . ASP A 1 67 ? 12.253 -4.724 -21.924 1.00 96.06 67 ASP A C 1
ATOM 514 O O . ASP A 1 67 ? 11.531 -5.710 -22.073 1.00 96.06 67 ASP A O 1
ATOM 518 N N . GLU A 1 68 ? 13.583 -4.827 -21.962 1.00 94.56 68 GLU A N 1
ATOM 519 C CA . GLU A 1 68 ? 14.273 -6.100 -22.190 1.00 94.56 68 GLU A CA 1
ATOM 520 C C . GLU A 1 68 ? 14.058 -7.116 -21.063 1.00 94.56 68 GLU A C 1
ATOM 522 O O . GLU A 1 68 ? 14.040 -8.326 -21.312 1.00 94.56 68 GLU A O 1
ATOM 527 N N . MET A 1 69 ? 13.884 -6.646 -19.829 1.00 94.56 69 MET A N 1
ATOM 528 C CA . MET A 1 69 ? 13.519 -7.486 -18.694 1.00 94.56 69 MET A CA 1
ATOM 529 C C . MET A 1 69 ? 12.051 -7.927 -18.784 1.00 94.56 69 MET A C 1
ATOM 531 O O . MET A 1 69 ? 11.771 -9.120 -18.662 1.00 94.56 69 MET A O 1
ATOM 535 N N . CYS A 1 70 ? 11.123 -7.004 -19.043 1.00 95.50 70 CYS A N 1
ATOM 536 C CA . CYS A 1 70 ? 9.689 -7.279 -19.126 1.00 95.50 70 CYS A CA 1
ATOM 537 C C . CYS A 1 70 ? 9.349 -8.224 -20.286 1.00 95.50 70 CYS A C 1
ATOM 539 O O . CYS A 1 70 ? 8.573 -9.152 -20.087 1.00 95.50 70 CYS A O 1
ATOM 541 N N . LYS A 1 71 ? 10.009 -8.113 -21.448 1.00 95.62 71 LYS A N 1
ATOM 542 C CA . LYS A 1 71 ? 9.855 -9.076 -22.563 1.00 95.62 71 LYS A CA 1
ATOM 543 C C . LYS A 1 71 ? 10.217 -10.518 -22.192 1.00 95.62 71 LYS A C 1
ATOM 545 O O . LYS A 1 71 ? 9.810 -11.450 -22.881 1.00 95.62 71 LYS A O 1
ATOM 550 N N . LYS A 1 72 ? 11.023 -10.711 -21.145 1.00 92.88 72 LYS A N 1
ATOM 551 C CA . LYS A 1 72 ? 11.482 -12.025 -20.664 1.00 92.88 72 LYS A CA 1
ATOM 552 C C . LYS A 1 72 ? 10.715 -12.507 -19.433 1.00 92.88 72 LYS A C 1
ATOM 554 O O . LYS A 1 72 ? 11.000 -13.601 -18.947 1.00 92.88 72 LYS A O 1
ATOM 559 N N . ALA A 1 73 ? 9.784 -11.711 -18.911 1.00 90.12 73 ALA A N 1
ATOM 560 C CA . ALA A 1 73 ? 9.090 -11.982 -17.663 1.00 90.12 73 ALA A CA 1
ATOM 561 C C . ALA A 1 73 ? 7.595 -12.199 -17.903 1.00 90.12 73 ALA A C 1
ATOM 563 O O . ALA A 1 73 ? 6.923 -11.372 -18.506 1.00 90.12 73 ALA A O 1
ATOM 564 N N . SER A 1 74 ? 7.050 -13.283 -17.353 1.00 93.69 74 SER A N 1
ATOM 565 C CA . SER A 1 74 ? 5.594 -13.437 -17.248 1.00 93.69 74 SER A CA 1
ATOM 566 C C . SER A 1 74 ? 5.022 -12.577 -16.124 1.00 93.69 74 SER A C 1
ATOM 568 O O . SER A 1 74 ? 3.929 -12.043 -16.257 1.00 93.69 74 SER A O 1
ATOM 570 N N . VAL A 1 75 ? 5.757 -12.440 -15.013 1.00 95.19 75 VAL A N 1
ATOM 571 C CA . VAL A 1 75 ? 5.387 -11.614 -13.859 1.00 95.19 75 VAL A CA 1
ATOM 572 C C . VAL A 1 75 ? 6.629 -10.951 -13.277 1.00 95.19 75 VAL A C 1
ATOM 574 O O . VAL A 1 75 ? 7.654 -11.599 -13.069 1.00 95.19 75 VAL A O 1
ATOM 577 N N . VAL A 1 76 ? 6.513 -9.663 -12.979 1.00 93.75 76 VAL A N 1
ATOM 578 C CA . VAL A 1 76 ? 7.495 -8.846 -12.277 1.00 93.75 76 VAL A CA 1
ATOM 579 C C . VAL A 1 76 ? 6.999 -8.609 -10.852 1.00 93.75 76 VAL A C 1
ATOM 581 O O . VAL A 1 76 ? 5.904 -8.091 -10.644 1.00 93.75 76 VAL A O 1
ATOM 584 N N . LEU A 1 77 ? 7.808 -9.002 -9.868 1.00 94.12 77 LEU A N 1
ATOM 585 C CA . LEU A 1 77 ? 7.587 -8.664 -8.462 1.00 94.12 77 LEU A CA 1
ATOM 586 C C . LEU A 1 77 ? 8.370 -7.385 -8.155 1.00 94.12 77 LEU A C 1
ATOM 588 O O . LEU A 1 77 ? 9.588 -7.431 -7.969 1.00 94.12 77 LEU A O 1
ATOM 592 N N . ASP A 1 78 ? 7.686 -6.245 -8.150 1.00 92.00 78 ASP A N 1
ATOM 593 C CA . ASP A 1 78 ? 8.296 -4.957 -7.845 1.00 92.00 78 ASP A CA 1
ATOM 594 C C . ASP A 1 78 ? 8.404 -4.764 -6.329 1.00 92.00 78 ASP A C 1
ATOM 596 O O . ASP A 1 78 ? 7.416 -4.599 -5.612 1.00 92.00 78 ASP A O 1
ATOM 600 N N . CYS A 1 79 ? 9.644 -4.798 -5.850 1.00 89.56 79 CYS A N 1
ATOM 601 C CA . CYS A 1 79 ? 10.007 -4.559 -4.458 1.00 89.56 79 CYS A CA 1
ATOM 602 C C . CYS A 1 79 ? 10.823 -3.261 -4.292 1.00 89.56 79 CYS A C 1
ATOM 604 O O . CYS A 1 79 ? 11.424 -3.045 -3.233 1.00 89.56 79 CYS A O 1
ATOM 606 N N . VAL A 1 80 ? 10.893 -2.406 -5.321 1.00 83.56 80 VAL A N 1
ATOM 607 C CA . VAL A 1 80 ? 11.786 -1.240 -5.373 1.00 83.56 80 VAL A CA 1
ATOM 608 C C . VAL A 1 80 ? 11.025 0.039 -5.024 1.00 83.56 80 VAL A C 1
ATOM 610 O O . VAL A 1 80 ? 10.492 0.758 -5.865 1.00 83.56 80 VAL A O 1
ATOM 613 N N . GLY A 1 81 ? 11.027 0.365 -3.732 1.00 82.75 81 GLY A N 1
ATOM 614 C CA . GLY A 1 81 ? 10.533 1.647 -3.228 1.00 82.75 81 GLY A CA 1
ATOM 615 C C . GLY A 1 81 ? 11.622 2.731 -3.114 1.00 82.75 81 GLY A C 1
ATOM 616 O O . GLY A 1 81 ? 12.812 2.410 -3.093 1.00 82.75 81 GLY A O 1
ATOM 617 N N . PRO A 1 82 ? 11.245 4.016 -2.944 1.00 90.19 82 PRO A N 1
ATOM 618 C CA . PRO A 1 82 ? 9.871 4.531 -2.885 1.00 90.19 82 PRO A CA 1
ATOM 619 C C . PRO A 1 82 ? 9.180 4.540 -4.256 1.00 90.19 82 PRO A C 1
ATOM 621 O O . PRO A 1 82 ? 9.696 5.088 -5.235 1.00 90.19 82 PRO A O 1
ATOM 624 N N . TYR A 1 83 ? 7.977 3.974 -4.315 1.00 91.50 83 TYR A N 1
ATOM 625 C CA . TYR A 1 83 ? 7.265 3.662 -5.559 1.00 91.50 83 TYR A CA 1
ATOM 626 C C . TYR A 1 83 ? 6.845 4.907 -6.328 1.00 91.50 83 TYR A C 1
ATOM 628 O O . TYR A 1 83 ? 6.834 4.922 -7.554 1.00 91.50 83 TYR A O 1
ATOM 636 N N . ARG A 1 84 ? 6.578 6.005 -5.624 1.00 91.56 84 ARG A N 1
ATOM 637 C CA . ARG A 1 84 ? 6.300 7.301 -6.254 1.00 91.56 84 ARG A CA 1
ATOM 638 C C . ARG A 1 84 ? 7.408 7.796 -7.178 1.00 91.56 84 ARG A C 1
ATOM 640 O O . ARG A 1 84 ? 7.123 8.601 -8.061 1.00 91.56 84 ARG A O 1
ATOM 647 N N . PHE A 1 85 ? 8.650 7.380 -6.947 1.00 90.62 85 PHE A N 1
ATOM 648 C CA . PHE A 1 85 ? 9.780 7.770 -7.787 1.00 90.62 85 PHE A CA 1
ATOM 649 C C . PHE A 1 85 ? 10.162 6.687 -8.789 1.00 90.62 85 PHE A C 1
ATOM 651 O O . PHE A 1 85 ? 10.570 7.030 -9.894 1.00 90.62 85 PHE A O 1
ATOM 658 N N . PHE A 1 86 ? 10.034 5.413 -8.410 1.00 91.50 86 PHE A N 1
ATOM 659 C CA . PHE A 1 86 ? 10.618 4.306 -9.170 1.00 91.50 86 PHE A CA 1
ATOM 660 C C . PHE A 1 86 ? 9.603 3.316 -9.754 1.00 91.50 86 PHE A C 1
ATOM 662 O O . PHE A 1 86 ? 9.950 2.601 -10.685 1.00 91.50 86 PHE A O 1
ATOM 669 N N . GLY A 1 87 ? 8.356 3.300 -9.276 1.00 93.81 87 GLY A N 1
ATOM 670 C CA . GLY A 1 87 ? 7.376 2.276 -9.655 1.00 93.81 87 GLY A CA 1
ATOM 671 C C . GLY A 1 87 ? 6.690 2.516 -11.005 1.00 93.81 87 GLY A C 1
ATOM 672 O O . GLY A 1 87 ? 6.364 1.567 -11.710 1.00 93.81 87 GLY A O 1
ATOM 673 N N . GLU A 1 88 ? 6.474 3.776 -11.411 1.00 96.44 88 GLU A N 1
ATOM 674 C CA . GLU A 1 88 ? 5.766 4.069 -12.673 1.00 96.44 88 GLU A CA 1
ATOM 675 C C . GLU A 1 88 ? 6.510 3.541 -13.917 1.00 96.44 88 GLU A C 1
ATOM 677 O O . GLU A 1 88 ? 5.854 2.917 -14.752 1.00 96.44 88 GLU A O 1
ATOM 682 N N . PRO A 1 89 ? 7.841 3.719 -14.059 1.00 96.25 89 PRO A N 1
ATOM 683 C CA . PRO A 1 89 ? 8.591 3.121 -15.165 1.00 96.25 89 PRO A CA 1
ATOM 684 C C . PRO A 1 89 ? 8.423 1.599 -15.271 1.00 96.25 89 PRO A C 1
ATOM 686 O O . PRO A 1 89 ? 8.275 1.084 -16.378 1.00 96.25 89 PRO A O 1
ATOM 689 N N . VAL A 1 90 ? 8.390 0.892 -14.134 1.00 96.12 90 VAL A N 1
ATOM 690 C CA . VAL A 1 90 ? 8.210 -0.569 -14.087 1.00 96.12 90 VAL A CA 1
ATOM 691 C C . VAL A 1 90 ? 6.818 -0.955 -14.581 1.00 96.12 90 VAL A C 1
ATOM 693 O O . VAL A 1 90 ? 6.700 -1.790 -15.475 1.00 96.12 90 VAL A O 1
ATOM 696 N N . ILE A 1 91 ? 5.763 -0.309 -14.066 1.00 97.38 91 ILE A N 1
ATOM 697 C CA . ILE A 1 91 ? 4.376 -0.563 -14.497 1.00 97.38 91 ILE A CA 1
ATOM 698 C C . ILE A 1 91 ? 4.205 -0.278 -15.985 1.00 97.38 91 ILE A C 1
ATOM 700 O O . ILE A 1 91 ? 3.627 -1.097 -16.696 1.00 97.38 91 ILE A O 1
ATOM 704 N N . LYS A 1 92 ? 4.731 0.853 -16.462 1.00 97.94 92 LYS A N 1
ATOM 705 C CA . LYS A 1 92 ? 4.657 1.229 -17.872 1.00 97.94 92 LYS A CA 1
ATOM 706 C C . LYS A 1 92 ? 5.268 0.142 -18.759 1.00 97.94 92 LYS A C 1
ATOM 708 O O . LYS A 1 92 ? 4.605 -0.334 -19.675 1.00 97.94 92 LYS A O 1
ATOM 713 N N . SER A 1 93 ? 6.497 -0.275 -18.457 1.00 97.75 93 SER A N 1
ATOM 714 C CA . SER A 1 93 ? 7.194 -1.295 -19.244 1.00 97.75 93 SER A CA 1
ATOM 715 C C . SER A 1 93 ? 6.492 -2.657 -19.178 1.00 97.75 93 SER A C 1
ATOM 717 O O . SER A 1 93 ? 6.376 -3.341 -20.195 1.00 97.75 93 SER A O 1
ATOM 719 N N . CYS A 1 94 ? 5.931 -3.023 -18.020 1.00 97.75 94 CYS A N 1
ATOM 720 C CA . CYS A 1 94 ? 5.120 -4.232 -17.871 1.00 97.75 94 CYS A CA 1
ATOM 721 C C . CYS A 1 94 ? 3.881 -4.207 -18.778 1.00 97.75 94 CYS A C 1
ATOM 723 O O . CYS A 1 94 ? 3.646 -5.155 -19.526 1.00 97.75 94 CYS A O 1
ATOM 725 N N . VAL A 1 95 ? 3.124 -3.104 -18.767 1.00 98.19 95 VAL A N 1
ATOM 726 C CA . VAL A 1 95 ? 1.931 -2.931 -19.610 1.00 98.19 95 VAL A CA 1
ATOM 727 C C . VAL A 1 95 ? 2.291 -2.946 -21.096 1.00 98.19 95 VAL A C 1
ATOM 729 O O . VAL A 1 95 ? 1.595 -3.591 -21.874 1.00 98.19 95 VAL A O 1
ATOM 732 N N . GLU A 1 96 ? 3.370 -2.274 -21.502 1.00 98.12 96 GLU A N 1
ATOM 733 C CA . GLU A 1 96 ? 3.780 -2.173 -22.910 1.00 98.12 96 GLU A CA 1
ATOM 734 C C . GLU A 1 96 ? 4.360 -3.480 -23.472 1.00 98.12 96 GLU A C 1
ATOM 736 O O . GLU A 1 96 ? 4.198 -3.751 -24.661 1.00 98.12 96 GLU A O 1
ATOM 741 N N . ASN A 1 97 ? 4.999 -4.306 -22.638 1.00 98.00 97 ASN A N 1
ATOM 742 C CA . ASN A 1 97 ? 5.672 -5.536 -23.073 1.00 98.00 97 ASN A CA 1
ATOM 743 C C . ASN A 1 97 ? 4.939 -6.829 -22.669 1.00 98.00 97 ASN A C 1
ATOM 745 O O . ASN A 1 97 ? 5.467 -7.917 -22.893 1.00 98.00 97 ASN A O 1
ATOM 749 N N . GLY A 1 98 ? 3.733 -6.737 -22.100 1.00 96.19 98 GLY A N 1
ATOM 750 C CA . GLY A 1 98 ? 2.889 -7.901 -21.804 1.00 96.19 98 GLY A CA 1
ATOM 751 C C . GLY A 1 98 ? 3.239 -8.656 -20.515 1.00 96.19 98 GLY A C 1
ATOM 752 O O . GLY A 1 98 ? 2.837 -9.808 -20.364 1.00 96.19 98 GLY A O 1
ATOM 753 N N . ALA A 1 99 ? 3.972 -8.037 -19.586 1.00 96.69 99 ALA A N 1
ATOM 754 C CA . ALA A 1 99 ? 4.373 -8.668 -18.331 1.00 96.69 99 ALA A CA 1
ATOM 755 C C . ALA A 1 99 ? 3.408 -8.352 -17.178 1.00 96.69 99 ALA A C 1
ATOM 757 O O . ALA A 1 99 ? 3.031 -7.205 -16.956 1.00 96.69 99 ALA A O 1
ATOM 758 N N . HIS A 1 100 ? 3.084 -9.381 -16.394 1.00 97.38 100 HIS A N 1
ATOM 759 C CA . HIS A 1 100 ? 2.542 -9.331 -15.033 1.00 97.38 100 HIS A CA 1
ATOM 760 C C . HIS A 1 100 ? 3.234 -8.280 -14.149 1.00 97.38 100 HIS A C 1
ATOM 762 O O . HIS A 1 100 ? 4.460 -8.261 -14.168 1.00 97.38 100 HIS A O 1
ATOM 768 N N . CYS A 1 101 ? 2.549 -7.509 -13.297 1.00 96.06 101 CYS A N 1
ATOM 769 C CA . CYS A 1 101 ? 3.226 -6.758 -12.230 1.00 96.06 101 CYS A CA 1
ATOM 770 C C . CYS A 1 101 ? 2.512 -6.900 -10.885 1.00 96.06 101 CYS A C 1
ATOM 772 O O . CYS A 1 101 ? 1.291 -6.754 -10.798 1.00 96.06 101 CYS A O 1
ATOM 774 N N . VAL A 1 102 ? 3.287 -7.164 -9.835 1.00 96.19 102 VAL A N 1
ATOM 775 C CA . VAL A 1 102 ? 2.829 -7.219 -8.447 1.00 96.19 102 VAL A CA 1
ATOM 776 C C . VAL A 1 102 ? 3.761 -6.371 -7.589 1.00 96.19 102 VAL A C 1
ATOM 778 O O . VAL A 1 102 ? 4.968 -6.592 -7.627 1.00 96.19 102 VAL A O 1
ATOM 781 N N . ASP A 1 103 ? 3.221 -5.440 -6.802 1.00 94.12 103 ASP A N 1
ATOM 782 C CA . ASP A 1 103 ? 4.014 -4.567 -5.927 1.00 94.12 103 ASP A CA 1
ATOM 783 C C . ASP A 1 103 ? 3.616 -4.665 -4.450 1.00 94.12 103 ASP A C 1
ATOM 785 O O . ASP A 1 103 ? 2.487 -5.011 -4.102 1.00 94.12 103 ASP A O 1
ATOM 789 N N . ILE A 1 104 ? 4.535 -4.292 -3.557 1.00 93.00 104 ILE A N 1
ATOM 790 C CA . ILE A 1 104 ? 4.278 -4.198 -2.107 1.00 93.00 104 ILE A CA 1
ATOM 791 C C . ILE A 1 104 ? 4.071 -2.747 -1.635 1.00 93.00 104 ILE A C 1
ATOM 793 O O . ILE A 1 104 ? 4.391 -2.401 -0.495 1.00 93.00 104 ILE A O 1
ATOM 797 N N . SER A 1 105 ? 3.574 -1.868 -2.509 1.00 92.88 105 SER A N 1
ATOM 798 C CA . SER A 1 105 ? 3.469 -0.432 -2.250 1.00 92.88 105 SER A CA 1
ATOM 799 C C . SER A 1 105 ? 2.400 -0.084 -1.214 1.00 92.88 105 SER A C 1
ATOM 801 O O . SER A 1 105 ? 1.223 -0.427 -1.345 1.00 92.88 105 SER A O 1
ATOM 803 N N . GLY A 1 106 ? 2.813 0.690 -0.208 1.00 91.75 106 GLY A N 1
ATOM 804 C CA . GLY A 1 106 ? 1.948 1.328 0.790 1.00 91.75 106 GLY A CA 1
ATOM 805 C C . GLY A 1 106 ? 1.693 2.813 0.503 1.00 91.75 106 GLY A C 1
ATOM 806 O O . GLY A 1 106 ? 1.463 3.590 1.427 1.00 91.75 106 GLY A O 1
ATOM 807 N N . GLU A 1 107 ? 1.792 3.261 -0.755 1.00 93.81 107 GLU A N 1
ATOM 808 C CA . GLU A 1 107 ? 1.701 4.680 -1.123 1.00 93.81 107 GLU A CA 1
ATOM 809 C C . GLU A 1 107 ? 0.396 5.022 -1.877 1.00 93.81 107 GLU A C 1
ATOM 811 O O . GLU A 1 107 ? 0.351 4.917 -3.104 1.00 93.81 107 GLU A O 1
ATOM 816 N N . PRO A 1 108 ? -0.661 5.544 -1.214 1.00 92.69 108 PRO A N 1
ATOM 817 C CA . PRO A 1 108 ? -1.967 5.769 -1.849 1.00 92.69 108 PRO A CA 1
ATOM 818 C C . PRO A 1 108 ? -1.956 6.629 -3.115 1.00 92.69 108 PRO A C 1
ATOM 820 O O . PRO A 1 108 ? -2.748 6.395 -4.018 1.00 92.69 108 PRO A O 1
ATOM 823 N N . GLN A 1 109 ? -1.080 7.637 -3.192 1.00 93.44 109 GLN A N 1
ATOM 824 C CA . GLN A 1 109 ? -1.000 8.489 -4.385 1.00 93.44 109 GLN A CA 1
ATOM 825 C C . GLN A 1 109 ? -0.428 7.741 -5.585 1.00 93.44 109 GLN A C 1
ATOM 827 O O . GLN A 1 109 ? -0.911 7.956 -6.694 1.00 93.44 109 GLN A O 1
ATOM 832 N N . PHE A 1 110 ? 0.570 6.887 -5.360 1.00 94.62 110 PHE A N 1
ATOM 833 C CA . PHE A 1 110 ? 1.132 6.052 -6.408 1.00 94.62 110 PHE A CA 1
ATOM 834 C C . PHE A 1 110 ? 0.065 5.066 -6.882 1.00 94.62 110 PHE A C 1
ATOM 836 O O . PHE A 1 110 ? -0.296 5.081 -8.051 1.00 94.62 110 PHE A O 1
ATOM 843 N N . LEU A 1 111 ? -0.541 4.322 -5.955 1.00 93.31 111 LEU A N 1
ATOM 844 C CA . LEU A 1 111 ? -1.552 3.302 -6.248 1.00 93.31 111 LEU A CA 1
ATOM 845 C C . LEU A 1 111 ? -2.743 3.854 -7.043 1.00 93.31 111 LEU A C 1
ATOM 847 O O . LEU A 1 111 ? -3.098 3.329 -8.096 1.00 93.31 111 LEU A O 1
ATOM 851 N N . GLU A 1 112 ? -3.353 4.940 -6.558 1.00 93.19 112 GLU A N 1
ATOM 852 C CA . GLU A 1 112 ? -4.495 5.569 -7.233 1.00 93.19 112 GLU A CA 1
ATOM 853 C C . GLU A 1 112 ? -4.079 6.219 -8.560 1.00 93.19 112 GLU A C 1
ATOM 855 O O . GLU A 1 112 ? -4.872 6.261 -9.499 1.00 93.19 112 GLU A O 1
ATOM 860 N N . GLY A 1 113 ? -2.843 6.718 -8.655 1.00 94.88 113 GLY A N 1
ATOM 861 C CA . GLY A 1 113 ? -2.315 7.342 -9.863 1.00 94.88 113 GLY A CA 1
ATOM 862 C C . GLY A 1 113 ? -2.022 6.330 -10.966 1.00 94.88 113 GLY A C 1
ATOM 863 O O . GLY A 1 113 ? -2.327 6.598 -12.123 1.00 94.88 113 GLY A O 1
ATOM 864 N N . MET A 1 114 ? -1.464 5.170 -10.617 1.00 96.25 114 MET A N 1
ATOM 865 C CA . MET A 1 114 ? -1.177 4.098 -11.571 1.00 96.25 114 MET A CA 1
ATOM 866 C C . MET A 1 114 ? -2.462 3.486 -12.104 1.00 96.25 114 MET A C 1
ATOM 868 O O . MET A 1 114 ? -2.597 3.338 -13.313 1.00 96.25 114 MET A O 1
ATOM 872 N N . TYR A 1 115 ? -3.443 3.253 -11.228 1.00 92.56 115 TYR A N 1
ATOM 873 C CA . TYR A 1 115 ? -4.788 2.861 -11.646 1.00 92.56 115 TYR A CA 1
ATOM 874 C C . TYR A 1 115 ? -5.373 3.869 -12.646 1.00 92.56 115 TYR A C 1
ATOM 876 O O . TYR A 1 115 ? -5.742 3.509 -13.754 1.00 92.56 115 TYR A O 1
ATOM 884 N N . ALA A 1 116 ? -5.368 5.159 -12.306 1.00 93.88 116 ALA A N 1
ATOM 885 C CA . ALA A 1 116 ? -5.925 6.195 -13.172 1.00 93.88 116 ALA A CA 1
ATOM 886 C C . ALA A 1 116 ? -5.269 6.294 -14.560 1.00 93.88 116 ALA A C 1
ATOM 888 O O . ALA A 1 116 ? -5.916 6.733 -15.507 1.00 93.88 116 ALA A O 1
ATOM 889 N N . LYS A 1 117 ? -3.978 5.965 -14.657 1.00 96.25 117 LYS A N 1
ATOM 890 C CA . LYS A 1 117 ? -3.189 6.100 -15.886 1.00 96.25 117 LYS A CA 1
ATOM 891 C C . LYS A 1 117 ? -3.205 4.843 -16.752 1.00 96.25 117 LYS A C 1
ATOM 893 O O . LYS A 1 117 ? -3.252 4.973 -17.968 1.00 96.25 117 LYS A O 1
ATOM 898 N N . TYR A 1 118 ? -3.122 3.663 -16.137 1.00 97.25 118 TYR A N 1
ATOM 899 C CA . TYR A 1 118 ? -2.789 2.421 -16.837 1.00 97.25 118 TYR A CA 1
ATOM 900 C C . TYR A 1 118 ? -3.920 1.386 -16.856 1.00 97.25 118 TYR A C 1
ATOM 902 O O . TYR A 1 118 ? -3.773 0.400 -17.564 1.00 97.25 118 TYR A O 1
ATOM 910 N N . ASP A 1 119 ? -5.040 1.587 -16.148 1.00 94.56 119 ASP A N 1
ATOM 911 C CA . ASP A 1 119 ? -6.131 0.594 -16.069 1.00 94.56 119 ASP A CA 1
ATOM 912 C C . ASP A 1 119 ? -6.663 0.174 -17.452 1.00 94.56 119 ASP A C 1
ATOM 914 O O . ASP A 1 119 ? -6.648 -1.011 -17.783 1.00 94.56 119 ASP A O 1
ATOM 918 N N . SER A 1 120 ? -7.023 1.136 -18.312 1.00 96.44 120 SER A N 1
ATOM 919 C CA . SER A 1 120 ? -7.491 0.844 -19.677 1.00 96.44 120 SER A CA 1
ATOM 920 C C . SER A 1 120 ? -6.434 0.144 -20.533 1.00 96.44 120 SER A C 1
ATOM 922 O O . SER A 1 120 ? -6.729 -0.865 -21.163 1.00 96.44 120 SER A O 1
ATOM 924 N N . GLN A 1 121 ? -5.194 0.643 -20.527 1.00 98.00 121 GLN A N 1
ATOM 925 C CA . GLN A 1 121 ? -4.120 0.089 -21.355 1.00 98.00 121 GLN A CA 1
ATOM 926 C C . GLN A 1 121 ? -3.720 -1.324 -20.901 1.00 98.00 121 GLN A C 1
ATOM 928 O O . GLN A 1 121 ? -3.459 -2.197 -21.724 1.00 98.00 121 GLN A O 1
ATOM 933 N N . ALA A 1 122 ? -3.699 -1.569 -19.590 1.00 98.00 122 ALA A N 1
ATOM 934 C CA . ALA A 1 122 ? -3.438 -2.885 -19.027 1.00 98.00 122 ALA A CA 1
ATOM 935 C C . ALA A 1 122 ? -4.542 -3.878 -19.417 1.00 98.00 122 ALA A C 1
ATOM 937 O O . ALA A 1 122 ? -4.232 -4.993 -19.830 1.00 98.00 122 ALA A O 1
ATOM 938 N N . ALA A 1 123 ? -5.814 -3.463 -19.372 1.00 97.06 123 ALA A N 1
ATOM 939 C CA . ALA A 1 123 ? -6.934 -4.288 -19.821 1.00 97.06 123 ALA A CA 1
ATOM 940 C C . ALA A 1 123 ? -6.862 -4.610 -21.324 1.00 97.06 123 ALA A C 1
ATOM 942 O O . ALA A 1 123 ? -7.035 -5.767 -21.704 1.00 97.06 123 ALA A O 1
ATOM 943 N N . GLU A 1 124 ? -6.557 -3.620 -22.170 1.00 98.25 124 GLU A N 1
ATOM 944 C CA . GLU A 1 124 ? -6.380 -3.802 -23.620 1.00 98.25 124 GLU A CA 1
ATOM 945 C C . GLU A 1 124 ? -5.244 -4.781 -23.950 1.00 98.25 124 GLU A C 1
ATOM 947 O O . GLU A 1 124 ? -5.393 -5.627 -24.832 1.00 98.25 124 GLU A O 1
ATOM 952 N N . ASN A 1 125 ? -4.141 -4.715 -23.202 1.00 97.75 125 ASN A N 1
ATOM 953 C CA . ASN A 1 125 ? -2.975 -5.577 -23.399 1.00 97.75 125 ASN A CA 1
ATOM 954 C C . ASN A 1 125 ? -3.064 -6.922 -22.653 1.00 97.75 125 ASN A C 1
ATOM 956 O O . ASN A 1 125 ? -2.141 -7.730 -22.749 1.00 97.75 125 ASN A O 1
ATOM 960 N N . GLY A 1 126 ? -4.140 -7.182 -21.901 1.00 97.56 126 GLY A N 1
ATOM 961 C CA . GLY A 1 126 ? -4.299 -8.412 -21.117 1.00 97.56 126 GLY A CA 1
ATOM 962 C C . GLY A 1 126 ? -3.293 -8.550 -19.966 1.00 97.56 126 GLY A C 1
ATOM 963 O O . GLY A 1 126 ? -2.885 -9.661 -19.625 1.00 97.56 126 GLY A O 1
ATOM 964 N N . VAL A 1 127 ? -2.867 -7.430 -19.377 1.00 97.50 127 VAL A N 1
ATOM 965 C CA . VAL A 1 127 ? -1.862 -7.366 -18.311 1.00 97.50 127 VAL A CA 1
ATOM 966 C C . VAL A 1 127 ? -2.500 -7.078 -16.950 1.00 97.50 127 VAL A C 1
ATOM 968 O O . VAL A 1 127 ? -3.290 -6.150 -16.805 1.00 97.50 127 VAL A O 1
ATOM 971 N N . TYR A 1 128 ? -2.105 -7.827 -15.916 1.00 96.75 128 TYR A N 1
ATOM 972 C CA . TYR A 1 128 ? -2.536 -7.584 -14.538 1.00 96.75 128 TYR A CA 1
ATOM 973 C C . TYR A 1 128 ? -1.525 -6.740 -13.756 1.00 96.75 128 TYR A C 1
ATOM 975 O O . TYR A 1 128 ? -0.378 -7.141 -13.573 1.00 96.75 128 TYR A O 1
ATOM 983 N N . ILE A 1 129 ? -1.971 -5.602 -13.220 1.00 96.88 129 ILE A N 1
ATOM 984 C CA . ILE A 1 129 ? -1.179 -4.770 -12.304 1.00 96.88 129 ILE A CA 1
ATOM 985 C C . ILE A 1 129 ? -1.802 -4.841 -10.906 1.00 96.88 129 ILE A C 1
ATOM 987 O O . ILE A 1 129 ? -2.842 -4.231 -10.636 1.00 96.88 129 ILE A O 1
ATOM 991 N N . VAL A 1 130 ? -1.174 -5.605 -10.013 1.00 95.12 130 VAL A N 1
ATOM 992 C CA . VAL A 1 130 ? -1.665 -5.876 -8.656 1.00 95.12 130 VAL A CA 1
ATOM 993 C C . VAL A 1 130 ? -0.813 -5.126 -7.636 1.00 95.12 130 VAL A C 1
ATOM 995 O O . VAL A 1 130 ? 0.243 -5.589 -7.218 1.00 95.12 130 VAL A O 1
ATOM 998 N N . GLY A 1 131 ? -1.284 -3.950 -7.230 1.00 93.25 131 GLY A N 1
ATOM 999 C CA . GLY A 1 131 ? -0.602 -3.150 -6.213 1.00 93.25 131 GLY A CA 1
ATOM 1000 C C . GLY A 1 131 ? -0.974 -3.523 -4.778 1.00 93.25 131 GLY A C 1
ATOM 1001 O O . GLY A 1 131 ? -2.024 -4.118 -4.527 1.00 93.25 131 GLY A O 1
ATOM 1002 N N . SER A 1 132 ? -0.150 -3.085 -3.825 1.00 93.94 132 SER A N 1
ATOM 1003 C CA . SER A 1 132 ? -0.388 -3.209 -2.377 1.00 93.94 132 SER A CA 1
ATOM 1004 C C . SER A 1 132 ? -0.470 -4.636 -1.840 1.00 93.94 132 SER A C 1
ATOM 1006 O O . SER A 1 132 ? -1.205 -4.914 -0.890 1.00 93.94 132 SER A O 1
ATOM 1008 N N . THR A 1 133 ? 0.342 -5.550 -2.362 1.00 93.44 133 THR A N 1
ATOM 1009 C CA . THR A 1 133 ? 0.420 -6.932 -1.868 1.00 93.44 133 THR A CA 1
ATOM 1010 C C . THR A 1 133 ? 1.379 -7.082 -0.684 1.00 93.44 133 THR A C 1
ATOM 1012 O O . THR A 1 133 ? 2.128 -8.052 -0.578 1.00 93.44 133 THR A O 1
ATOM 1015 N N . GLY A 1 134 ? 1.391 -6.091 0.204 1.00 89.50 134 GLY A N 1
ATOM 1016 C CA . GLY A 1 134 ? 2.239 -6.053 1.389 1.00 89.50 134 GLY A CA 1
ATOM 1017 C C . GLY A 1 134 ? 1.454 -6.196 2.691 1.00 89.50 134 GLY A C 1
ATOM 1018 O O . GLY A 1 134 ? 0.225 -6.272 2.718 1.00 89.50 134 GLY A O 1
ATOM 1019 N N . PHE A 1 135 ? 2.193 -6.175 3.800 1.00 87.06 135 PHE A N 1
ATOM 1020 C CA . PHE A 1 135 ? 1.619 -6.129 5.146 1.00 87.06 135 PHE A CA 1
ATOM 1021 C C . PHE A 1 135 ? 0.714 -4.904 5.361 1.00 87.06 135 PHE A C 1
ATOM 1023 O O . PHE A 1 135 ? -0.358 -5.034 5.941 1.00 87.06 135 PHE A O 1
ATOM 1030 N N . ASP A 1 136 ? 1.123 -3.729 4.875 1.00 84.81 136 ASP A N 1
ATOM 1031 C CA . ASP A 1 136 ? 0.320 -2.496 4.888 1.00 84.81 136 ASP A CA 1
ATOM 1032 C C . ASP A 1 136 ? -0.680 -2.523 3.725 1.00 84.81 136 ASP A C 1
ATOM 1034 O O . ASP A 1 136 ? -0.517 -1.755 2.778 1.00 84.81 136 ASP A O 1
ATOM 1038 N N . SER A 1 137 ? -1.601 -3.506 3.735 1.00 93.00 137 SER A N 1
ATOM 1039 C CA . SER A 1 137 ? -2.876 -3.561 2.985 1.00 93.00 137 SER A CA 1
ATOM 1040 C C . SER A 1 137 ? -3.551 -4.938 3.030 1.00 93.00 137 SER A C 1
ATOM 1042 O O . SER A 1 137 ? -4.752 -5.010 3.294 1.00 93.00 137 SER A O 1
ATOM 1044 N N . ILE A 1 138 ? -2.817 -6.038 2.795 1.00 94.31 138 ILE A N 1
ATOM 1045 C CA . ILE A 1 138 ? -3.410 -7.389 2.667 1.00 94.31 138 ILE A CA 1
ATOM 1046 C C . ILE A 1 138 ? -4.235 -7.789 3.903 1.00 94.31 138 ILE A C 1
ATOM 1048 O O . ILE A 1 138 ? -5.388 -8.189 3.729 1.00 94.31 138 ILE A O 1
ATOM 1052 N N . PRO A 1 139 ? -3.711 -7.697 5.145 1.00 94.50 139 PRO A N 1
ATOM 1053 C CA . PRO A 1 139 ? -4.454 -8.127 6.329 1.00 94.50 139 PRO A CA 1
ATOM 1054 C C . PRO A 1 139 ? -5.733 -7.314 6.540 1.00 94.50 139 PRO A C 1
ATOM 1056 O O . PRO A 1 139 ? -6.747 -7.859 6.971 1.00 94.50 139 PRO A O 1
ATOM 1059 N N . ALA A 1 140 ? -5.694 -6.020 6.218 1.00 96.00 140 ALA A N 1
ATOM 1060 C CA . ALA A 1 140 ? -6.849 -5.140 6.287 1.00 96.00 140 ALA A CA 1
ATOM 1061 C C . ALA A 1 140 ? -7.911 -5.512 5.246 1.00 96.00 140 ALA A C 1
ATOM 1063 O O . ALA A 1 140 ? -9.078 -5.686 5.596 1.00 96.00 140 ALA A O 1
ATOM 1064 N N . ASP A 1 141 ? -7.514 -5.652 3.982 1.00 97.06 141 ASP A N 1
ATOM 1065 C CA . ASP A 1 141 ? -8.445 -5.880 2.879 1.00 97.06 141 ASP A CA 1
ATOM 1066 C C . ASP A 1 141 ? -9.038 -7.286 2.898 1.00 97.06 141 ASP A C 1
ATOM 1068 O O . ASP A 1 141 ? -10.258 -7.450 2.998 1.00 97.06 141 ASP A O 1
ATOM 1072 N N . LEU A 1 142 ? -8.185 -8.312 2.944 1.00 96.31 142 LEU A N 1
ATOM 1073 C CA . LEU A 1 142 ? -8.649 -9.692 3.063 1.00 96.31 142 LEU A CA 1
ATOM 1074 C C . LEU A 1 142 ? -9.359 -9.937 4.394 1.00 96.31 142 LEU A C 1
ATOM 1076 O O . LEU A 1 142 ? -10.294 -10.730 4.433 1.00 96.31 142 LEU A O 1
ATOM 1080 N N . GLY A 1 143 ? -8.983 -9.240 5.471 1.00 96.81 143 GLY A N 1
ATOM 1081 C CA . GLY A 1 143 ? -9.682 -9.317 6.754 1.00 96.81 143 GLY A CA 1
ATOM 1082 C C . GLY A 1 143 ? -11.133 -8.841 6.665 1.00 96.81 143 GLY A C 1
ATOM 1083 O O . GLY A 1 143 ? -12.027 -9.477 7.229 1.00 96.81 143 GLY A O 1
ATOM 1084 N N . VAL A 1 144 ? -11.402 -7.769 5.912 1.00 97.75 144 VAL A N 1
ATOM 1085 C CA . VAL A 1 144 ? -12.773 -7.293 5.657 1.00 97.75 144 VAL A CA 1
ATOM 1086 C C . VAL A 1 144 ? -13.558 -8.307 4.825 1.00 97.75 144 VAL A C 1
ATOM 1088 O O . VAL A 1 144 ? -14.694 -8.622 5.183 1.00 97.75 144 VAL A O 1
ATOM 1091 N N . LEU A 1 145 ? -12.961 -8.856 3.762 1.00 97.12 145 LEU A N 1
ATOM 1092 C CA . LEU A 1 145 ? -13.616 -9.863 2.915 1.00 97.12 145 LEU A CA 1
ATOM 1093 C C . LEU A 1 145 ? -13.893 -11.163 3.676 1.00 97.12 145 LEU A C 1
ATOM 1095 O O . LEU A 1 145 ? -15.005 -11.685 3.635 1.00 97.12 145 LEU A O 1
ATOM 1099 N N . PHE A 1 146 ? -12.915 -11.648 4.438 1.00 97.19 146 PHE A N 1
ATOM 1100 C CA . PHE A 1 146 ? -13.063 -12.820 5.292 1.00 97.19 146 PHE A CA 1
ATOM 1101 C C . PHE A 1 146 ? -14.189 -12.626 6.311 1.00 97.19 146 PHE A C 1
ATOM 1103 O O . PHE A 1 146 ? -15.041 -13.501 6.470 1.00 97.19 146 PHE A O 1
ATOM 1110 N N . THR A 1 147 ? -14.229 -11.461 6.968 1.00 96.81 147 THR A N 1
ATOM 1111 C CA . THR A 1 147 ? -15.275 -11.139 7.948 1.00 96.81 147 THR A CA 1
ATOM 1112 C C . THR A 1 147 ? -16.648 -11.091 7.287 1.00 96.81 147 THR A C 1
ATOM 1114 O O . THR A 1 147 ? -17.598 -11.631 7.846 1.00 96.81 147 THR A O 1
ATOM 1117 N N . ARG A 1 148 ? -16.767 -10.498 6.089 1.00 95.31 148 ARG A N 1
ATOM 1118 C CA . ARG A 1 148 ? -18.022 -10.487 5.321 1.00 95.31 148 ARG A CA 1
ATOM 1119 C C . ARG A 1 148 ? -18.500 -11.907 5.041 1.00 95.31 148 ARG A C 1
ATOM 1121 O O . ARG A 1 148 ? -19.654 -12.207 5.311 1.00 95.31 148 ARG A O 1
ATOM 1128 N N . ASN A 1 149 ? -17.617 -12.759 4.528 1.00 94.50 149 ASN A N 1
ATOM 1129 C CA . ASN A 1 149 ? -17.972 -14.112 4.100 1.00 94.50 149 ASN A CA 1
ATOM 1130 C C . ASN A 1 149 ? -18.279 -15.045 5.279 1.00 94.50 149 ASN A C 1
ATOM 1132 O O . ASN A 1 149 ? -19.021 -16.010 5.124 1.00 94.50 149 ASN A O 1
ATOM 1136 N N . SER A 1 150 ? -17.713 -14.760 6.453 1.00 95.94 150 SER A N 1
ATOM 1137 C CA . SER A 1 150 ? -17.900 -15.573 7.660 1.00 95.94 150 SER A CA 1
ATOM 1138 C C . SER A 1 150 ? -19.093 -15.129 8.513 1.00 95.94 150 SER A C 1
ATOM 1140 O O . SER A 1 150 ? -19.572 -15.894 9.351 1.00 95.94 150 SER A O 1
ATOM 1142 N N . LEU A 1 151 ? -19.564 -13.890 8.350 1.00 94.75 151 LEU A N 1
ATOM 1143 C CA . LEU A 1 151 ? -20.659 -13.340 9.142 1.00 94.75 151 LEU A CA 1
ATOM 1144 C C . LEU A 1 151 ? -22.015 -13.777 8.572 1.00 94.75 151 LEU A C 1
ATOM 1146 O O . LEU A 1 151 ? -22.321 -13.548 7.407 1.00 94.75 151 LEU A O 1
ATOM 1150 N N . GLN A 1 152 ? -22.883 -14.317 9.428 1.00 91.06 152 GLN A N 1
ATOM 1151 C CA . GLN A 1 152 ? -24.294 -14.494 9.087 1.00 91.06 152 GLN A CA 1
ATOM 1152 C C . GLN A 1 152 ? -25.006 -13.137 9.165 1.00 91.06 152 GLN A C 1
ATOM 1154 O O . GLN A 1 152 ? -25.272 -12.624 10.252 1.00 91.06 152 GLN A O 1
ATOM 1159 N N . GLY A 1 153 ? -25.284 -12.537 8.007 1.00 91.75 153 GLY A N 1
ATOM 1160 C CA . GLY A 1 153 ? -25.966 -11.247 7.885 1.00 91.75 153 GLY A CA 1
ATOM 1161 C C . GLY A 1 153 ? -25.187 -10.242 7.040 1.00 91.75 153 GLY A C 1
ATOM 1162 O O . GLY A 1 153 ? -24.290 -10.597 6.281 1.00 91.75 153 GLY A O 1
ATOM 1163 N N . THR A 1 154 ? -25.538 -8.962 7.158 1.00 93.38 154 THR A N 1
ATOM 1164 C CA . THR A 1 154 ? -24.907 -7.892 6.376 1.00 93.38 154 THR A CA 1
ATOM 1165 C C . THR A 1 154 ? -23.830 -7.196 7.200 1.00 93.38 154 THR A C 1
ATOM 1167 O O . THR A 1 154 ? -24.132 -6.467 8.146 1.00 93.38 154 THR A O 1
ATOM 1170 N N . LEU A 1 155 ? -22.563 -7.374 6.821 1.00 96.00 155 LEU A N 1
ATOM 1171 C CA . LEU A 1 155 ? -21.463 -6.601 7.393 1.00 96.00 155 LEU A CA 1
ATOM 1172 C C . LEU A 1 155 ? -21.542 -5.151 6.891 1.00 96.00 155 LEU A C 1
ATOM 1174 O O . LEU A 1 155 ? -21.372 -4.888 5.705 1.00 96.00 155 LEU A O 1
ATOM 1178 N N . THR A 1 156 ? -21.793 -4.199 7.791 1.00 96.00 156 THR A N 1
ATOM 1179 C CA . THR A 1 156 ? -21.952 -2.778 7.425 1.00 96.00 156 THR A CA 1
ATOM 1180 C C . THR A 1 156 ? -20.731 -1.919 7.744 1.00 96.00 156 THR A C 1
ATOM 1182 O O . THR A 1 156 ? -20.542 -0.859 7.143 1.00 96.00 156 THR A O 1
ATOM 1185 N N . ALA A 1 157 ? -19.923 -2.326 8.727 1.00 96.56 157 ALA A N 1
ATOM 1186 C CA . ALA A 1 157 ? -18.754 -1.575 9.168 1.00 96.56 157 ALA A CA 1
ATOM 1187 C C . ALA A 1 157 ? -17.702 -2.470 9.839 1.00 96.56 157 ALA A C 1
ATOM 1189 O O . ALA A 1 157 ? -18.056 -3.418 10.534 1.00 96.56 157 ALA A O 1
ATOM 1190 N N . VAL A 1 158 ? -16.427 -2.115 9.673 1.00 96.62 158 VAL A N 1
ATOM 1191 C CA . VAL A 1 158 ? -15.264 -2.741 10.313 1.00 96.62 158 VAL A CA 1
ATOM 1192 C C . VAL A 1 158 ? -14.317 -1.654 10.823 1.00 96.62 158 VAL A C 1
ATOM 1194 O O . VAL A 1 158 ? -13.995 -0.696 10.115 1.00 96.62 158 VAL A O 1
ATOM 1197 N N . GLU A 1 159 ? -13.851 -1.824 12.057 1.00 96.19 159 GLU A N 1
ATOM 1198 C CA . GLU A 1 159 ? -12.700 -1.106 12.600 1.00 96.19 159 GLU A CA 1
ATOM 1199 C C . GLU A 1 159 ? -11.554 -2.103 12.772 1.00 96.19 159 GLU A C 1
ATOM 1201 O O . GLU A 1 159 ? -11.745 -3.154 13.381 1.00 96.19 159 GLU A O 1
ATOM 1206 N N . SER A 1 160 ? -10.369 -1.785 12.256 1.00 95.88 160 SER A N 1
ATOM 1207 C CA . SER A 1 160 ? -9.156 -2.563 12.515 1.00 95.88 160 SER A CA 1
ATOM 1208 C C . SER A 1 160 ? -8.250 -1.818 13.490 1.00 95.88 160 SER A C 1
ATOM 1210 O O . SER A 1 160 ? -8.131 -0.590 13.445 1.00 95.88 160 SER A O 1
ATOM 1212 N N . ILE A 1 161 ? -7.618 -2.561 14.399 1.00 95.62 161 ILE A N 1
ATOM 1213 C CA . ILE A 1 161 ? -6.646 -2.023 15.351 1.00 95.62 161 ILE A CA 1
ATOM 1214 C C . ILE A 1 161 ? -5.375 -2.853 15.244 1.00 95.62 161 ILE A C 1
ATOM 1216 O O . ILE A 1 161 ? -5.306 -3.985 15.719 1.00 95.62 161 ILE A O 1
ATOM 1220 N N . LEU A 1 162 ? -4.360 -2.274 14.614 1.00 93.69 162 LEU A N 1
ATOM 1221 C CA . LEU A 1 162 ? -3.059 -2.898 14.467 1.00 93.69 162 LEU A CA 1
ATOM 1222 C C . LEU A 1 162 ? -2.269 -2.798 15.773 1.00 93.69 162 LEU A C 1
ATOM 1224 O O . LEU A 1 162 ? -2.100 -1.708 16.317 1.00 93.69 162 LEU A O 1
ATOM 1228 N N . THR A 1 163 ? -1.747 -3.923 16.255 1.00 91.56 163 THR A N 1
ATOM 1229 C CA . THR A 1 163 ? -0.850 -3.977 17.416 1.00 91.56 163 THR A CA 1
ATOM 1230 C C . THR A 1 163 ? 0.525 -4.465 16.978 1.00 91.56 163 THR A C 1
ATOM 1232 O O . THR A 1 163 ? 0.638 -5.431 16.226 1.00 91.56 163 THR A O 1
ATOM 1235 N N . PHE A 1 164 ? 1.579 -3.805 17.457 1.00 85.62 164 PHE A N 1
ATOM 1236 C CA . PHE A 1 164 ? 2.956 -4.221 17.210 1.00 85.62 164 PHE A CA 1
ATOM 1237 C C . PHE A 1 164 ? 3.527 -4.899 18.451 1.00 85.62 164 PHE A C 1
ATOM 1239 O O . PHE A 1 164 ? 3.428 -4.373 19.561 1.00 85.62 164 PHE A O 1
ATOM 1246 N N . LYS A 1 165 ? 4.156 -6.058 18.257 1.00 82.75 165 LYS A N 1
ATOM 1247 C CA . LYS A 1 165 ? 4.937 -6.740 19.290 1.00 82.75 165 LYS A CA 1
ATOM 1248 C C . LYS A 1 165 ? 6.386 -6.780 18.834 1.00 82.75 165 LYS A C 1
ATOM 1250 O O . LYS A 1 165 ? 6.732 -7.537 17.934 1.00 82.75 165 LYS A O 1
ATOM 1255 N N . ALA A 1 166 ? 7.209 -5.927 19.432 1.00 77.94 166 ALA A N 1
ATOM 1256 C CA . ALA A 1 166 ? 8.643 -5.934 19.193 1.00 77.94 166 ALA A CA 1
ATOM 1257 C C . ALA A 1 166 ? 9.261 -7.206 19.790 1.00 77.94 166 ALA A C 1
ATOM 1259 O O . ALA A 1 166 ? 8.943 -7.575 20.924 1.00 77.94 166 ALA A O 1
ATOM 1260 N N . GLY A 1 167 ? 10.147 -7.861 19.040 1.00 76.56 167 GLY A N 1
ATOM 1261 C CA . GLY A 1 167 ? 11.004 -8.909 19.590 1.00 76.56 167 GLY A CA 1
ATOM 1262 C C . GLY A 1 167 ? 12.082 -8.324 20.508 1.00 76.56 167 GLY A C 1
ATOM 1263 O O . GLY A 1 167 ? 12.158 -7.112 20.715 1.00 76.56 167 GLY A O 1
ATOM 1264 N N . LYS A 1 168 ? 12.973 -9.179 21.025 1.00 79.44 168 LYS A N 1
ATOM 1265 C CA . LYS A 1 168 ? 14.124 -8.732 21.838 1.00 79.44 168 LYS A CA 1
ATOM 1266 C C . LYS A 1 168 ? 15.022 -7.736 21.089 1.00 79.44 168 LYS A C 1
ATOM 1268 O O . LYS A 1 168 ? 15.568 -6.838 21.714 1.00 79.44 168 LYS A O 1
ATOM 1273 N N . SER A 1 169 ? 15.105 -7.866 19.765 1.00 75.88 169 SER A N 1
ATOM 1274 C CA . SER A 1 169 ? 15.868 -6.984 18.872 1.00 75.88 169 SER A CA 1
ATOM 1275 C C . SER A 1 169 ? 15.176 -5.643 18.577 1.00 75.88 169 SER A C 1
ATOM 1277 O O . SER A 1 169 ? 15.686 -4.838 17.805 1.00 75.88 169 SER A O 1
ATOM 1279 N N . GLY A 1 170 ? 14.006 -5.382 19.170 1.00 78.25 170 GLY A N 1
ATOM 1280 C CA . GLY A 1 170 ? 13.263 -4.142 18.972 1.00 78.25 170 GLY A CA 1
ATOM 1281 C C . GLY A 1 170 ? 12.487 -4.090 17.653 1.00 78.25 170 GLY A C 1
ATOM 1282 O O . GLY A 1 170 ? 12.046 -5.111 17.124 1.00 78.25 170 GLY A O 1
ATOM 1283 N N . THR A 1 171 ? 12.261 -2.871 17.163 1.00 74.81 17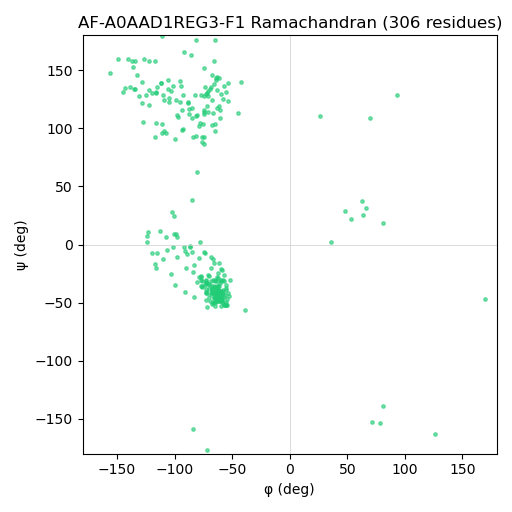1 THR A N 1
ATOM 1284 C CA . THR A 1 171 ? 11.563 -2.581 15.901 1.00 74.81 171 THR A CA 1
ATOM 1285 C C . THR A 1 171 ? 12.473 -1.784 14.982 1.00 74.81 171 THR A C 1
ATOM 1287 O O . THR A 1 171 ? 13.019 -0.764 15.406 1.00 74.81 171 THR A O 1
ATOM 1290 N N . CYS A 1 172 ? 12.569 -2.183 13.719 1.00 78.44 172 CYS A N 1
ATOM 1291 C CA . CYS A 1 172 ? 13.232 -1.421 12.668 1.00 78.44 172 CYS A CA 1
ATOM 1292 C C . CYS A 1 172 ? 12.226 -1.027 11.578 1.00 78.44 172 CYS A C 1
ATOM 1294 O O . CYS A 1 172 ? 11.165 -1.634 11.435 1.00 78.44 172 CYS A O 1
ATOM 1296 N N . ILE A 1 173 ? 12.552 0.022 10.825 1.00 80.62 173 ILE A N 1
ATOM 1297 C CA . ILE A 1 173 ? 11.789 0.452 9.652 1.00 80.62 173 ILE A CA 1
ATOM 1298 C C . ILE A 1 173 ? 12.732 0.372 8.456 1.00 80.62 173 ILE A C 1
ATOM 1300 O O . ILE A 1 173 ? 13.849 0.886 8.516 1.00 80.62 173 ILE A O 1
ATOM 1304 N N . HIS A 1 174 ? 12.281 -0.268 7.378 1.00 82.88 174 HIS A N 1
ATOM 1305 C CA . HIS A 1 174 ? 13.038 -0.337 6.133 1.00 82.88 174 HIS A CA 1
ATOM 1306 C C . HIS A 1 174 ? 13.215 1.065 5.520 1.00 82.88 174 HIS A C 1
ATOM 1308 O O . HIS A 1 174 ? 12.288 1.877 5.547 1.00 82.88 174 HIS A O 1
ATOM 1314 N N . ASP A 1 175 ? 14.383 1.351 4.934 1.00 83.00 175 ASP A N 1
ATOM 1315 C CA . ASP A 1 175 ? 14.713 2.691 4.421 1.00 83.00 175 ASP A CA 1
ATOM 1316 C C . ASP A 1 175 ? 13.715 3.170 3.354 1.00 83.00 175 ASP A C 1
ATOM 1318 O O . ASP A 1 175 ? 13.208 4.289 3.431 1.00 83.00 175 ASP A O 1
ATOM 1322 N N . GLY A 1 176 ? 13.328 2.285 2.429 1.00 83.31 176 GLY A N 1
ATOM 1323 C CA . GLY A 1 176 ? 12.305 2.590 1.426 1.00 83.31 176 GLY A CA 1
ATOM 1324 C C . GLY A 1 176 ? 10.961 2.981 2.053 1.00 83.31 176 GLY A C 1
ATOM 1325 O O . GLY A 1 176 ? 10.331 3.943 1.614 1.00 83.31 176 GLY A O 1
ATOM 1326 N N . THR A 1 177 ? 10.546 2.312 3.134 1.00 85.56 177 THR A N 1
ATOM 1327 C CA . THR A 1 177 ? 9.316 2.644 3.874 1.00 85.56 177 THR A CA 1
ATOM 1328 C C . THR A 1 177 ? 9.442 3.990 4.584 1.00 85.56 177 THR A C 1
ATOM 1330 O O . THR A 1 177 ? 8.514 4.798 4.544 1.00 85.56 177 THR A O 1
ATOM 1333 N N . TRP A 1 178 ? 10.599 4.276 5.187 1.00 89.12 178 TRP A N 1
ATOM 1334 C CA . TRP A 1 178 ? 10.867 5.563 5.831 1.00 89.12 178 TRP A CA 1
ATOM 1335 C C . TRP A 1 178 ? 10.792 6.725 4.835 1.00 89.12 178 TRP A C 1
ATOM 1337 O O . TRP A 1 178 ? 10.087 7.711 5.069 1.00 89.12 178 TRP A O 1
ATOM 1347 N N . GLN A 1 179 ? 11.459 6.589 3.689 1.00 89.56 179 GLN A N 1
ATOM 1348 C CA . GLN A 1 179 ? 11.402 7.579 2.617 1.00 89.56 179 GLN A CA 1
ATOM 1349 C C . GLN A 1 179 ? 9.971 7.746 2.078 1.00 89.56 179 GLN A C 1
ATOM 1351 O O . GLN A 1 179 ? 9.508 8.879 1.913 1.00 89.56 179 GLN A O 1
ATOM 1356 N N . SER A 1 180 ? 9.242 6.642 1.887 1.00 89.19 180 SER A N 1
ATOM 1357 C CA . SER A 1 180 ? 7.834 6.653 1.463 1.00 89.19 180 SER A CA 1
ATOM 1358 C C . SER A 1 180 ? 6.950 7.422 2.447 1.00 89.19 180 SER A C 1
ATOM 1360 O O . SER A 1 180 ? 6.140 8.249 2.030 1.00 89.19 180 SER A O 1
ATOM 1362 N N . ALA A 1 181 ? 7.144 7.243 3.758 1.00 90.94 181 ALA A N 1
ATOM 1363 C CA . ALA A 1 181 ? 6.400 7.974 4.782 1.00 90.94 181 ALA A CA 1
ATOM 1364 C C . ALA A 1 181 ? 6.692 9.486 4.746 1.00 90.94 181 ALA A C 1
ATOM 1366 O O . ALA A 1 181 ? 5.765 10.302 4.761 1.00 90.94 181 ALA A O 1
ATOM 1367 N N . VAL A 1 182 ? 7.970 9.874 4.646 1.00 91.81 182 VAL A N 1
ATOM 1368 C CA . VAL A 1 182 ? 8.391 11.287 4.571 1.00 91.81 182 VAL A CA 1
ATOM 1369 C C . VAL A 1 182 ? 7.778 11.972 3.347 1.00 91.81 182 VAL A C 1
ATOM 1371 O O . VAL A 1 182 ? 7.198 13.059 3.447 1.00 91.81 182 VAL A O 1
ATOM 1374 N N . HIS A 1 183 ? 7.881 11.337 2.179 1.00 91.62 183 HIS A N 1
ATOM 1375 C CA . HIS A 1 183 ? 7.360 11.892 0.934 1.00 91.62 183 HIS A CA 1
ATOM 1376 C C . HIS A 1 183 ? 5.835 11.823 0.846 1.00 91.62 183 HIS A C 1
ATOM 1378 O O . HIS A 1 183 ? 5.220 12.769 0.359 1.00 91.62 183 HIS A O 1
ATOM 1384 N N . GLY A 1 184 ? 5.209 10.781 1.390 1.00 89.69 184 GLY A N 1
ATOM 1385 C CA . GLY A 1 184 ? 3.756 10.648 1.457 1.00 89.69 184 GLY A CA 1
ATOM 1386 C C . GLY A 1 184 ? 3.106 11.767 2.270 1.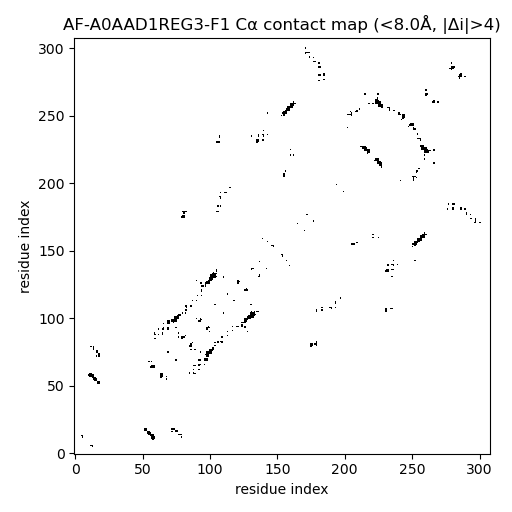00 89.69 184 GLY A C 1
ATOM 1387 O O . GLY A 1 184 ? 2.106 12.345 1.840 1.00 89.69 184 GLY A O 1
ATOM 1388 N N . VAL A 1 185 ? 3.706 12.156 3.403 1.00 88.56 185 VAL A N 1
ATOM 1389 C CA . VAL A 1 185 ? 3.238 13.312 4.188 1.00 88.56 185 VAL A CA 1
ATOM 1390 C C . VAL A 1 185 ? 3.432 14.624 3.430 1.00 88.56 185 VAL A C 1
ATOM 1392 O O . VAL A 1 185 ? 2.534 15.470 3.428 1.00 88.56 185 VAL A O 1
ATOM 1395 N N . ALA A 1 186 ? 4.572 14.796 2.760 1.00 88.62 186 ALA A N 1
ATOM 1396 C CA . ALA A 1 186 ? 4.837 15.986 1.954 1.00 88.62 186 ALA A CA 1
ATOM 1397 C C . ALA A 1 186 ? 3.861 16.127 0.768 1.00 88.62 186 ALA A C 1
ATOM 1399 O O . ALA A 1 186 ? 3.505 17.246 0.395 1.00 88.62 186 ALA A O 1
ATOM 1400 N N . ASP A 1 187 ? 3.395 15.008 0.212 1.00 87.06 187 ASP A N 1
ATOM 1401 C CA . ASP A 1 187 ? 2.589 14.953 -1.010 1.00 87.06 187 ASP A CA 1
ATOM 1402 C C . ASP A 1 187 ? 1.068 14.835 -0.775 1.00 87.06 187 ASP A C 1
ATOM 1404 O O . ASP A 1 187 ? 0.282 14.746 -1.719 1.00 87.06 187 ASP A O 1
ATOM 1408 N N . GLN A 1 188 ?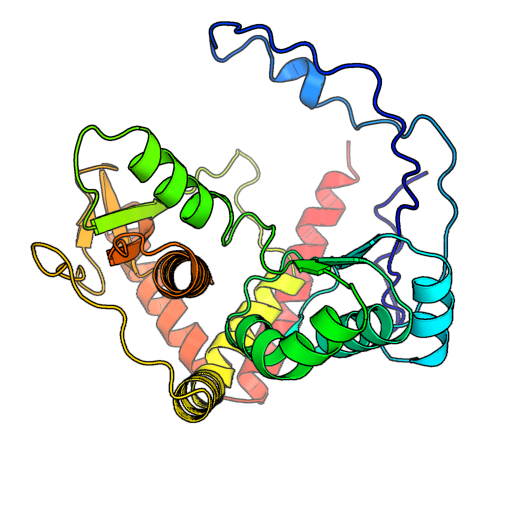 0.591 14.916 0.473 1.00 86.31 188 GLN A N 1
ATOM 1409 C CA . GLN A 1 188 ? -0.847 14.806 0.793 1.00 86.31 188 GLN A CA 1
ATOM 1410 C C . GLN A 1 188 ? -1.745 15.751 -0.026 1.00 86.31 188 GLN A C 1
ATOM 1412 O O . GLN A 1 188 ? -2.911 15.444 -0.289 1.00 86.31 188 GLN A O 1
ATOM 1417 N N . GLY A 1 189 ? -1.227 16.921 -0.414 1.00 88.81 189 GLY A N 1
ATOM 1418 C CA . GLY A 1 189 ? -1.938 17.872 -1.265 1.00 88.81 189 GLY A CA 1
ATOM 1419 C C . GLY A 1 189 ? -2.225 17.323 -2.664 1.00 88.81 189 GLY A C 1
ATOM 1420 O O . GLY A 1 189 ? -3.328 17.516 -3.173 1.00 88.81 189 GLY A O 1
ATOM 1421 N N . ASN A 1 190 ? -1.276 16.607 -3.265 1.00 89.69 190 ASN A N 1
ATOM 1422 C CA . ASN A 1 190 ? -1.437 16.031 -4.597 1.00 89.69 190 ASN A CA 1
ATOM 1423 C C . ASN A 1 190 ? -2.322 14.784 -4.566 1.00 89.69 190 ASN A C 1
ATOM 1425 O O . ASN A 1 190 ? -3.182 14.665 -5.431 1.00 89.69 190 ASN A O 1
ATOM 1429 N N . LEU A 1 191 ? -2.256 13.952 -3.518 1.00 90.19 191 LEU A N 1
ATOM 1430 C CA . LEU A 1 191 ? -3.245 12.881 -3.308 1.00 90.19 191 LEU A CA 1
ATOM 1431 C C . LEU A 1 191 ? -4.682 13.430 -3.261 1.00 90.19 191 LEU A C 1
ATOM 1433 O O . LEU A 1 191 ? -5.595 12.883 -3.877 1.00 90.19 191 LEU A O 1
ATOM 1437 N N . LYS A 1 192 ? -4.904 14.547 -2.554 1.00 90.88 192 LYS A N 1
ATOM 1438 C CA . LYS A 1 192 ? -6.222 15.203 -2.521 1.00 90.88 192 LYS A CA 1
ATOM 1439 C C . LYS A 1 192 ? -6.649 15.719 -3.896 1.00 90.88 192 LYS A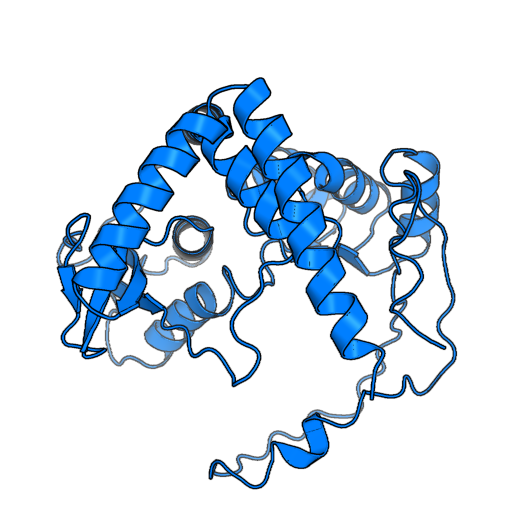 C 1
ATOM 1441 O O . LYS A 1 192 ? -7.832 15.640 -4.213 1.00 90.88 192 LYS A O 1
ATOM 1446 N N . LYS A 1 193 ? -5.724 16.271 -4.690 1.00 92.88 193 LYS A N 1
ATOM 1447 C CA . LYS A 1 193 ? -6.009 16.723 -6.063 1.00 92.88 193 LYS A CA 1
ATOM 1448 C C . LYS A 1 193 ? -6.358 15.546 -6.970 1.00 92.88 193 LYS A C 1
ATOM 1450 O O . LYS A 1 193 ? -7.381 15.617 -7.638 1.00 92.88 193 LYS A O 1
ATOM 1455 N N . LEU A 1 194 ? -5.579 14.467 -6.915 1.00 92.12 194 LEU A N 1
ATOM 1456 C CA . LEU A 1 194 ? -5.822 13.237 -7.666 1.00 92.12 194 LEU A CA 1
ATOM 1457 C C . LEU A 1 194 ? -7.223 12.690 -7.375 1.00 92.12 194 LEU A C 1
ATOM 1459 O O . LEU A 1 194 ? -8.028 12.541 -8.282 1.00 92.12 194 LEU A O 1
ATOM 1463 N N . ARG A 1 195 ? -7.585 12.524 -6.098 1.00 91.62 195 ARG A N 1
ATOM 1464 C CA . ARG A 1 195 ? -8.929 12.058 -5.705 1.00 91.62 195 ARG A CA 1
ATOM 1465 C C . ARG A 1 195 ? -10.066 12.959 -6.185 1.00 91.62 195 ARG A C 1
ATOM 1467 O O . ARG A 1 195 ? -11.160 12.469 -6.440 1.00 91.62 195 ARG A O 1
ATOM 1474 N N . LYS A 1 196 ? -9.828 14.271 -6.295 1.00 90.75 196 LYS A N 1
ATOM 1475 C CA . LYS A 1 196 ? -10.800 15.203 -6.887 1.00 90.75 196 LYS A CA 1
ATOM 1476 C C . LYS A 1 196 ? -10.910 15.019 -8.400 1.00 90.75 196 LYS A C 1
ATOM 1478 O O . LYS A 1 196 ? -12.022 15.052 -8.907 1.00 90.75 196 LYS A O 1
ATOM 1483 N N . GLN A 1 197 ? -9.787 14.825 -9.093 1.00 91.31 197 GLN A N 1
ATOM 1484 C CA . GLN A 1 197 ? -9.748 14.590 -10.541 1.00 91.31 197 GLN A CA 1
ATOM 1485 C C . GLN A 1 197 ? -10.425 13.276 -10.928 1.00 91.31 197 GLN A C 1
ATOM 1487 O O . GLN A 1 197 ? -11.180 13.256 -11.890 1.00 91.31 197 GLN A O 1
ATOM 1492 N N . LEU A 1 198 ? -10.227 12.217 -10.140 1.00 87.88 198 LEU A N 1
ATOM 1493 C CA . LEU A 1 198 ? -10.896 10.931 -10.354 1.00 87.88 198 LEU A CA 1
ATOM 1494 C C . LEU A 1 198 ? -12.412 10.999 -10.143 1.00 87.88 198 LEU A C 1
ATOM 1496 O O . LEU A 1 198 ? -13.120 10.085 -10.545 1.00 87.88 198 LEU A O 1
ATOM 1500 N N . ALA A 1 199 ? -12.911 12.064 -9.502 1.00 83.44 199 ALA A N 1
ATOM 1501 C CA . ALA A 1 199 ? -14.333 12.322 -9.287 1.00 83.44 199 ALA A CA 1
ATOM 1502 C C . ALA A 1 199 ? -15.121 11.113 -8.734 1.00 83.44 199 ALA A C 1
ATOM 1504 O O . ALA A 1 199 ? -16.325 10.987 -8.968 1.00 83.44 199 ALA A O 1
ATOM 1505 N N . CYS A 1 200 ? -14.460 10.228 -7.974 1.00 78.44 200 CYS A N 1
ATOM 1506 C CA . CYS A 1 200 ? -15.071 8.996 -7.492 1.00 78.44 200 CYS A CA 1
ATOM 1507 C C . CYS A 1 200 ? -16.270 9.317 -6.594 1.00 78.44 200 CYS A C 1
ATOM 1509 O O . CYS A 1 200 ? -16.115 9.920 -5.524 1.00 78.44 200 CYS A O 1
ATOM 1511 N N . LYS A 1 20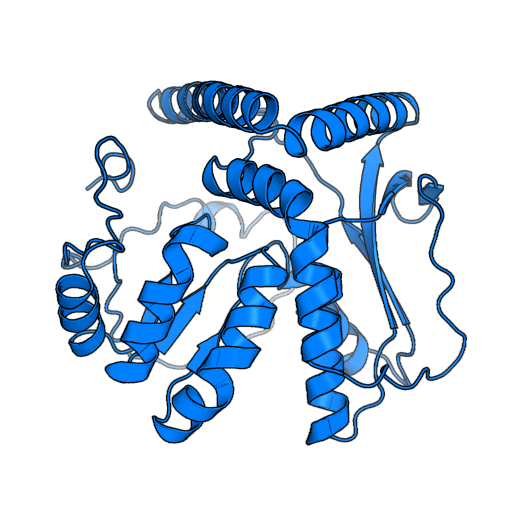1 ? -17.464 8.867 -6.993 1.00 84.19 201 LYS A N 1
ATOM 1512 C CA . LYS A 1 201 ? -18.682 9.024 -6.189 1.00 84.19 201 LYS A CA 1
ATOM 1513 C C . LYS A 1 201 ? -18.475 8.381 -4.812 1.00 84.19 201 LYS A C 1
ATOM 1515 O O . LYS A 1 201 ? -17.917 7.282 -4.743 1.00 84.19 201 LYS A O 1
ATOM 1520 N N . PRO A 1 202 ? -18.883 9.017 -3.702 1.00 88.88 202 PRO A N 1
ATOM 1521 C CA . PRO A 1 202 ? -18.841 8.372 -2.394 1.00 88.88 202 PRO A CA 1
ATOM 1522 C C . PRO A 1 202 ? -19.577 7.028 -2.427 1.00 88.88 202 PRO A C 1
ATOM 1524 O O . PRO A 1 202 ? -20.633 6.933 -3.046 1.00 88.88 202 PRO A O 1
ATOM 1527 N N . LEU A 1 203 ? -19.023 6.003 -1.773 1.00 92.69 203 LEU A N 1
ATOM 1528 C CA . LEU A 1 203 ? -19.729 4.727 -1.633 1.00 92.69 203 LEU A CA 1
ATOM 1529 C C . LEU 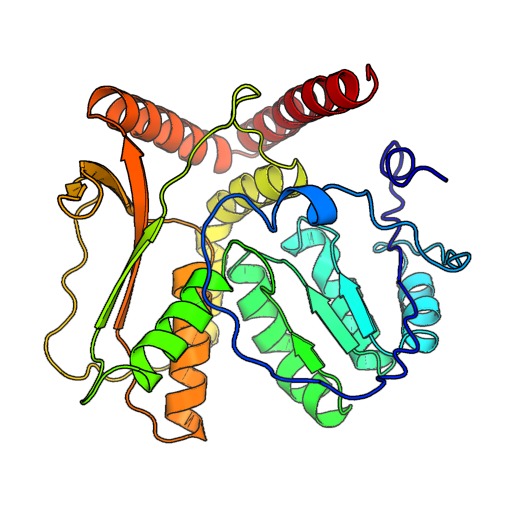A 1 203 ? -21.001 4.928 -0.800 1.00 92.69 203 LEU A C 1
ATOM 1531 O O . LEU A 1 203 ? -20.966 5.720 0.155 1.00 92.69 203 LEU A O 1
ATOM 1535 N N . PRO A 1 204 ? -22.106 4.234 -1.128 1.00 93.88 204 PRO A N 1
ATOM 1536 C CA . PRO A 1 204 ? -23.308 4.309 -0.321 1.00 93.88 204 PRO A CA 1
ATOM 1537 C C . PRO A 1 204 ? -23.021 3.800 1.092 1.00 93.88 204 PRO A C 1
ATOM 1539 O O . PRO A 1 204 ? -22.235 2.878 1.311 1.00 93.88 204 PRO A O 1
ATOM 1542 N N . VAL A 1 205 ? -23.654 4.442 2.069 1.00 94.56 205 VAL A N 1
ATOM 1543 C CA . VAL A 1 205 ? -23.549 4.049 3.473 1.00 94.56 205 VAL A CA 1
ATOM 1544 C C . VAL A 1 205 ? -24.702 3.112 3.778 1.00 94.56 205 VAL A C 1
ATOM 1546 O O . VAL A 1 205 ? -25.857 3.531 3.744 1.00 94.56 205 VAL A O 1
ATOM 1549 N N . VAL A 1 206 ? -24.382 1.862 4.104 1.00 92.56 206 VAL A N 1
ATOM 1550 C CA . VAL A 1 206 ? -25.367 0.878 4.557 1.00 92.56 206 VAL A CA 1
ATOM 1551 C C . VAL A 1 206 ? -25.291 0.736 6.075 1.00 92.56 206 VAL A C 1
ATOM 1553 O O . VAL A 1 206 ? -24.208 0.694 6.661 1.00 92.56 206 VAL A O 1
ATOM 1556 N N . GLY A 1 207 ? -26.458 0.700 6.721 1.00 92.69 207 GLY A N 1
ATOM 1557 C CA . GLY A 1 207 ? -26.584 0.614 8.172 1.00 92.69 207 GLY A CA 1
ATOM 1558 C C . GLY A 1 207 ? -26.183 1.895 8.909 1.00 92.69 207 GLY A C 1
ATOM 1559 O O . GLY A 1 207 ? -26.296 3.016 8.406 1.00 92.69 207 GLY A O 1
ATOM 1560 N N . LYS A 1 208 ? -25.732 1.737 10.156 1.00 93.81 208 LYS A N 1
ATOM 1561 C CA . LYS A 1 208 ? -25.318 2.862 10.999 1.00 93.81 208 LYS A CA 1
ATOM 1562 C C . LYS A 1 208 ? -23.999 3.436 10.488 1.00 93.81 208 LYS A C 1
ATOM 1564 O O . LYS A 1 208 ? -23.022 2.712 10.309 1.00 93.81 208 LYS A O 1
ATOM 1569 N N . LYS A 1 209 ? -23.946 4.758 10.316 1.00 94.56 209 LYS A N 1
ATOM 1570 C CA . LYS A 1 209 ? -22.710 5.455 9.943 1.00 94.56 209 LYS A CA 1
ATOM 1571 C C . LYS A 1 209 ? -21.609 5.181 10.973 1.00 94.56 209 LYS A C 1
ATOM 1573 O O . LYS A 1 209 ? -21.796 5.451 12.164 1.00 94.56 209 LYS A O 1
ATOM 1578 N N . LEU A 1 210 ? -20.466 4.687 10.503 1.00 94.75 210 LEU A N 1
ATOM 1579 C CA . LEU A 1 210 ? -19.295 4.420 11.328 1.00 94.75 210 LEU A CA 1
ATOM 1580 C C . LEU A 1 210 ? -18.778 5.738 11.913 1.00 94.75 210 LEU A C 1
ATOM 1582 O O . LEU A 1 210 ? -18.399 6.667 11.190 1.00 94.75 210 LEU A O 1
ATOM 1586 N N . LYS A 1 211 ? -18.795 5.838 13.243 1.00 93.06 211 LYS A N 1
ATOM 1587 C CA . LYS A 1 211 ? -18.264 6.997 13.959 1.00 93.06 211 LYS A CA 1
ATOM 1588 C C . LYS A 1 211 ? -16.752 6.850 14.047 1.00 93.06 211 LYS A C 1
ATOM 1590 O O . LYS A 1 211 ? -16.267 5.993 14.772 1.00 93.06 211 LYS A O 1
ATOM 1595 N N . LYS A 1 212 ? -16.016 7.707 13.338 1.00 90.75 212 LYS A N 1
ATOM 1596 C CA . LYS A 1 212 ? -14.558 7.748 13.468 1.00 90.75 212 LYS A CA 1
ATOM 1597 C C . LYS A 1 212 ? -14.178 8.080 14.906 1.00 90.75 212 LYS A C 1
ATOM 1599 O O . LYS A 1 212 ? -14.656 9.073 15.457 1.00 90.75 212 LYS A O 1
ATOM 1604 N N . ARG A 1 213 ? -13.296 7.267 15.479 1.00 93.25 213 ARG A N 1
ATOM 1605 C CA . ARG A 1 213 ? -12.671 7.544 16.773 1.00 93.25 213 ARG A CA 1
ATOM 1606 C C . ARG A 1 213 ? -11.767 8.781 16.688 1.00 93.25 213 ARG A C 1
ATOM 1608 O O . ARG A 1 213 ? -11.362 9.196 15.599 1.00 93.25 213 ARG A O 1
ATOM 1615 N N . GLY A 1 214 ? -11.516 9.400 17.842 1.00 90.44 214 GLY A N 1
ATOM 1616 C CA . GLY A 1 214 ? -10.713 10.621 17.953 1.00 90.44 214 GLY A CA 1
ATOM 1617 C C . GLY A 1 214 ? -9.244 10.424 17.559 1.00 90.44 214 GLY A C 1
ATOM 1618 O O . GLY A 1 214 ? -8.798 9.312 17.293 1.00 90.44 214 GLY A O 1
ATOM 1619 N N . ALA A 1 215 ? -8.474 11.518 17.552 1.00 89.19 215 ALA A N 1
ATOM 1620 C CA . ALA A 1 215 ? -7.040 11.486 17.232 1.00 89.19 215 ALA A CA 1
ATOM 1621 C C . ALA A 1 215 ? -6.213 10.640 18.220 1.00 89.19 215 ALA A C 1
ATOM 1623 O O . ALA A 1 215 ? -5.155 10.137 17.856 1.00 89.19 215 ALA A O 1
ATOM 1624 N N . LEU A 1 216 ? -6.714 10.482 19.445 1.00 92.81 216 LEU A N 1
ATOM 1625 C CA . LEU A 1 216 ? -6.208 9.582 20.470 1.00 92.81 216 LEU A CA 1
ATOM 1626 C C . LEU A 1 216 ? -7.409 9.042 21.252 1.00 92.81 216 LEU A C 1
ATOM 1628 O O . LEU A 1 216 ? -8.266 9.819 21.675 1.00 92.81 216 LEU A O 1
ATOM 1632 N N . PHE A 1 217 ? -7.481 7.732 21.449 1.00 94.50 217 PHE A N 1
ATOM 1633 C CA . PHE A 1 217 ? -8.514 7.095 22.269 1.00 94.50 217 PHE A CA 1
ATOM 1634 C C . PHE A 1 217 ? -7.965 5.832 22.928 1.00 94.50 217 PHE A C 1
ATOM 1636 O O . PHE A 1 217 ? -6.971 5.277 22.469 1.00 94.50 217 PHE A O 1
ATOM 1643 N N . TYR A 1 218 ? -8.609 5.377 24.000 1.00 95.56 218 TYR A N 1
ATOM 1644 C CA . TYR A 1 218 ? -8.295 4.088 24.607 1.00 95.56 218 TYR A CA 1
ATOM 1645 C C . TYR A 1 218 ? -9.124 2.986 23.935 1.00 95.56 218 TYR A C 1
ATOM 1647 O O . TYR A 1 218 ? -10.352 3.070 23.891 1.00 95.56 218 TYR A O 1
ATOM 1655 N N . ALA A 1 219 ? -8.449 1.993 23.361 1.00 95.88 219 ALA A N 1
ATOM 1656 C CA . ALA A 1 219 ? -9.044 0.831 22.720 1.00 95.88 219 ALA A CA 1
ATOM 1657 C C . ALA A 1 219 ? -9.137 -0.315 23.734 1.00 95.88 219 ALA A C 1
ATOM 1659 O O . ALA A 1 219 ? -8.157 -1.026 23.977 1.00 95.88 219 ALA A O 1
ATOM 1660 N N . ASN A 1 220 ? -10.320 -0.485 24.328 1.00 94.94 220 ASN A N 1
ATOM 1661 C CA . ASN A 1 220 ? -10.590 -1.545 25.304 1.00 94.94 220 ASN A CA 1
ATOM 1662 C C . ASN A 1 220 ? -10.327 -2.945 24.724 1.00 94.94 220 ASN A C 1
ATOM 1664 O O . ASN A 1 220 ? -9.917 -3.841 25.450 1.00 94.94 220 ASN A O 1
ATOM 1668 N N . GLU A 1 221 ? -10.517 -3.109 23.414 1.00 93.75 221 GLU A N 1
ATOM 1669 C CA . GLU A 1 221 ? -10.366 -4.360 22.666 1.00 93.75 221 GLU A CA 1
ATOM 1670 C C . GLU A 1 221 ? -8.928 -4.902 22.702 1.00 93.75 221 GLU A C 1
ATOM 1672 O O . GLU A 1 221 ? -8.715 -6.108 22.624 1.00 93.75 221 GLU A O 1
ATOM 1677 N N . VAL A 1 222 ? -7.938 -4.011 22.836 1.00 95.19 222 VAL A N 1
ATOM 1678 C CA . VAL A 1 222 ? -6.506 -4.358 22.873 1.00 95.19 222 VAL A CA 1
ATOM 1679 C C . VAL A 1 222 ? -5.797 -3.854 24.135 1.00 95.19 222 VAL A C 1
ATOM 1681 O O . VAL A 1 222 ? -4.587 -4.027 24.270 1.00 95.19 222 VAL A O 1
ATOM 1684 N N . GLY A 1 223 ? -6.526 -3.216 25.058 1.00 95.38 223 GLY A N 1
ATOM 1685 C CA . GLY A 1 223 ? -5.997 -2.684 26.316 1.00 95.38 223 GLY A CA 1
ATOM 1686 C C . GLY A 1 223 ? -4.958 -1.566 26.154 1.00 95.38 223 GLY A C 1
ATOM 1687 O O . GLY A 1 223 ? -4.107 -1.390 27.027 1.00 95.38 223 GLY A O 1
ATOM 1688 N N . GLN A 1 224 ? -4.985 -0.818 25.047 1.00 95.56 224 GLN A N 1
ATOM 1689 C CA . GLN A 1 224 ? -3.977 0.197 24.711 1.00 95.56 224 GLN A CA 1
ATOM 1690 C C . GLN A 1 224 ? -4.610 1.477 24.171 1.00 95.56 224 GLN A C 1
ATOM 1692 O O . GLN A 1 224 ? -5.715 1.471 23.635 1.00 95.56 224 GLN A O 1
ATOM 1697 N N . TYR A 1 225 ? -3.883 2.588 24.256 1.00 95.81 225 TYR A N 1
ATOM 1698 C CA . TYR A 1 225 ? -4.209 3.771 23.471 1.00 95.81 225 TYR A CA 1
ATOM 1699 C C . TYR A 1 225 ? -3.967 3.502 21.992 1.00 95.81 225 TYR A C 1
ATOM 1701 O O . TYR A 1 225 ? -3.033 2.790 21.631 1.00 95.81 225 TYR A O 1
ATOM 1709 N N . ALA A 1 226 ? -4.791 4.098 21.141 1.00 95.38 226 ALA A N 1
ATOM 1710 C CA . ALA A 1 226 ? -4.700 3.983 19.700 1.00 95.38 226 ALA A CA 1
ATOM 1711 C C . ALA A 1 226 ? -4.888 5.341 19.018 1.00 95.38 226 ALA A C 1
ATOM 1713 O O . ALA A 1 226 ? -5.542 6.251 19.541 1.00 95.38 226 ALA A O 1
ATOM 1714 N N . ILE A 1 227 ? -4.293 5.456 17.835 1.00 93.38 227 ILE A N 1
ATOM 1715 C CA . ILE A 1 227 ? -4.364 6.623 16.952 1.00 93.38 227 ILE A CA 1
ATOM 1716 C C . ILE A 1 227 ? -4.818 6.180 15.552 1.00 93.38 227 ILE A C 1
ATOM 1718 O O . ILE A 1 227 ? -4.686 4.999 15.219 1.00 93.38 227 ILE A O 1
ATOM 1722 N N . PRO A 1 228 ? -5.351 7.084 14.710 1.00 93.31 228 PRO A N 1
ATOM 1723 C CA . PRO A 1 228 ? -5.650 6.767 13.315 1.00 93.31 228 PRO A CA 1
ATOM 1724 C C . PRO A 1 228 ? -4.419 6.237 12.575 1.00 93.31 228 PRO A C 1
ATOM 1726 O O . PRO A 1 228 ? -3.352 6.851 12.627 1.00 93.31 228 PRO A O 1
ATOM 1729 N N . PHE A 1 229 ? -4.577 5.125 11.859 1.00 91.25 229 PHE A N 1
ATOM 1730 C CA . PHE A 1 229 ? -3.527 4.610 10.989 1.00 91.25 229 PHE A CA 1
ATOM 1731 C C . PHE A 1 229 ? -3.435 5.478 9.728 1.00 91.25 229 PHE A C 1
ATOM 1733 O O . PHE A 1 229 ? -4.443 5.752 9.072 1.00 91.25 229 PHE A O 1
ATOM 1740 N N . LEU A 1 230 ? -2.228 5.952 9.413 1.00 85.38 230 LEU A N 1
ATOM 1741 C CA . LEU A 1 230 ? -1.972 6.883 8.306 1.00 85.38 230 LEU A CA 1
ATOM 1742 C C . LEU A 1 230 ? -1.424 6.194 7.041 1.00 85.38 230 LEU A C 1
ATOM 1744 O O . LEU A 1 230 ? -1.007 6.896 6.120 1.00 85.38 230 LEU A O 1
ATOM 1748 N N . GLY A 1 231 ? -1.414 4.857 7.009 1.00 86.12 231 GLY A N 1
ATOM 1749 C CA . GLY A 1 231 ? -0.951 4.048 5.878 1.00 86.12 231 GLY A CA 1
ATOM 1750 C C . GLY A 1 231 ? -2.006 3.826 4.789 1.00 86.12 231 GLY A C 1
ATOM 1751 O O . GLY A 1 231 ? -2.967 4.598 4.643 1.00 86.12 231 GLY A O 1
ATOM 1752 N N . ALA A 1 232 ? -1.810 2.775 3.994 1.00 92.00 232 ALA A N 1
ATOM 1753 C CA . ALA A 1 232 ? -2.578 2.535 2.774 1.00 92.00 232 ALA A CA 1
ATOM 1754 C C . ALA A 1 232 ? -3.914 1.821 3.004 1.00 92.00 232 ALA A C 1
ATOM 1756 O O . ALA A 1 232 ? -4.835 2.047 2.214 1.00 92.00 232 ALA A O 1
ATOM 1757 N N . ASP A 1 233 ? -4.060 1.070 4.102 1.00 94.94 233 ASP A N 1
ATOM 1758 C CA . ASP A 1 233 ? -5.226 0.227 4.415 1.00 94.94 233 ASP A CA 1
ATOM 1759 C C . ASP A 1 233 ? -6.572 0.853 4.035 1.00 94.94 233 ASP A C 1
ATOM 1761 O O . ASP A 1 233 ? -7.350 0.296 3.269 1.00 94.94 233 ASP A O 1
ATOM 1765 N N . ALA A 1 234 ? -6.872 2.054 4.540 1.00 93.88 234 ALA A N 1
ATOM 1766 C CA . ALA A 1 234 ? -8.179 2.669 4.313 1.00 93.88 234 ALA A CA 1
ATOM 1767 C C . ALA A 1 234 ? -8.420 3.096 2.856 1.00 93.88 234 ALA A C 1
ATOM 1769 O O . ALA A 1 234 ? -9.566 3.343 2.470 1.00 93.88 234 ALA A O 1
ATOM 1770 N N . SER A 1 235 ? -7.358 3.254 2.069 1.00 93.56 235 SER A N 1
ATOM 1771 C CA . SER A 1 235 ? -7.431 3.546 0.636 1.00 93.56 235 SER A CA 1
ATOM 1772 C C . SER A 1 235 ? -7.635 2.255 -0.156 1.00 93.56 235 SER A C 1
ATOM 1774 O O . SER A 1 235 ? -8.533 2.220 -0.994 1.00 93.56 235 SER A O 1
ATOM 1776 N N . VAL A 1 236 ? -6.888 1.196 0.174 1.00 95.88 236 VAL A N 1
ATOM 1777 C CA . VAL A 1 236 ? -6.994 -0.118 -0.480 1.00 95.88 236 VAL A CA 1
ATOM 1778 C C . VAL A 1 236 ? -8.332 -0.779 -0.190 1.00 95.88 236 VAL A C 1
ATOM 1780 O O . VAL A 1 236 ? -9.065 -1.059 -1.133 1.00 95.88 236 VAL A O 1
ATOM 1783 N N . VAL A 1 237 ? -8.743 -0.862 1.080 1.00 96.69 237 VAL A N 1
ATOM 1784 C CA . VAL A 1 237 ? -10.067 -1.391 1.440 1.00 96.69 237 VAL A CA 1
ATOM 1785 C C . VAL A 1 237 ? -11.157 -0.636 0.692 1.00 96.69 237 VAL A C 1
ATOM 1787 O O . VAL A 1 237 ? -12.027 -1.233 0.073 1.00 96.69 237 VAL A O 1
ATOM 1790 N N . ARG A 1 238 ? -11.105 0.703 0.662 1.00 94.94 238 ARG A N 1
ATOM 1791 C CA . ARG A 1 238 ? -12.114 1.494 -0.061 1.00 94.94 238 ARG A CA 1
ATOM 1792 C C . ARG A 1 238 ? -12.135 1.191 -1.562 1.00 94.94 238 ARG A C 1
ATOM 1794 O O . ARG A 1 238 ? -13.216 1.231 -2.146 1.00 94.94 238 ARG A O 1
ATOM 1801 N N . ARG A 1 239 ? -10.981 0.930 -2.182 1.00 94.00 239 ARG A N 1
ATOM 1802 C CA . ARG A 1 239 ? -10.891 0.533 -3.593 1.00 94.00 239 ARG A CA 1
ATOM 1803 C C . ARG A 1 239 ? -11.569 -0.819 -3.811 1.00 94.00 239 ARG A C 1
ATOM 1805 O O . ARG A 1 239 ? -12.448 -0.895 -4.662 1.00 94.00 239 ARG A O 1
ATOM 1812 N N . THR A 1 240 ? -11.253 -1.826 -3.003 1.00 96.00 240 THR A N 1
ATOM 1813 C CA . THR A 1 240 ? -11.885 -3.154 -3.075 1.00 96.00 240 THR A CA 1
ATOM 1814 C C . THR A 1 240 ? -13.395 -3.068 -2.859 1.00 96.00 240 THR A C 1
ATOM 1816 O O . THR A 1 240 ? -14.175 -3.571 -3.662 1.00 96.00 240 THR A O 1
ATOM 1819 N N . GLN A 1 241 ? -13.839 -2.335 -1.834 1.00 97.06 241 GLN A N 1
ATOM 1820 C CA . GLN A 1 241 ? -15.266 -2.126 -1.563 1.00 97.06 241 GLN A CA 1
ATOM 1821 C C . GLN A 1 241 ? -15.994 -1.419 -2.711 1.00 97.06 241 GLN A C 1
ATOM 1823 O O . GLN A 1 241 ? -17.169 -1.688 -2.948 1.00 97.06 241 GLN A O 1
ATOM 1828 N N . ARG A 1 242 ? -15.312 -0.521 -3.427 1.00 95.12 242 ARG A N 1
ATOM 1829 C CA . ARG A 1 242 ? -15.859 0.112 -4.625 1.00 95.12 242 ARG A CA 1
ATOM 1830 C C . ARG A 1 242 ? -15.998 -0.867 -5.772 1.00 95.12 242 ARG A C 1
ATOM 1832 O O . ARG A 1 242 ? -17.069 -0.921 -6.362 1.00 95.12 242 ARG A O 1
ATOM 1839 N N . PHE A 1 243 ? -14.947 -1.626 -6.058 1.00 94.44 243 PHE A N 1
ATOM 1840 C CA . PHE A 1 243 ? -14.963 -2.612 -7.130 1.00 94.44 243 PHE A CA 1
ATOM 1841 C C . PHE A 1 243 ? -16.122 -3.600 -6.948 1.00 94.44 243 PHE A C 1
ATOM 1843 O O . PHE A 1 243 ? -16.937 -3.755 -7.852 1.00 94.44 243 PHE A O 1
ATOM 1850 N N . LEU A 1 244 ? -16.264 -4.164 -5.745 1.00 96.19 244 LEU A N 1
ATOM 1851 C CA . LEU A 1 244 ? -17.339 -5.105 -5.415 1.00 96.19 244 LEU A CA 1
ATOM 1852 C C . LEU A 1 244 ? -18.732 -4.475 -5.518 1.00 96.19 244 LEU A C 1
ATOM 1854 O O . LEU A 1 244 ? -19.674 -5.121 -5.961 1.00 96.19 244 LEU A O 1
ATOM 1858 N N . HIS A 1 245 ? -18.874 -3.202 -5.159 1.00 95.69 245 HIS A N 1
ATOM 1859 C CA . HIS A 1 245 ? -20.146 -2.502 -5.300 1.00 95.69 245 HIS A CA 1
ATOM 1860 C C . HIS A 1 245 ? -20.519 -2.228 -6.761 1.00 95.69 245 HIS A C 1
ATOM 1862 O O . HIS A 1 245 ? -21.665 -2.425 -7.151 1.00 95.69 245 HIS A O 1
ATOM 1868 N N . GLU A 1 246 ? -19.560 -1.750 -7.555 1.00 94.25 246 GLU A N 1
ATOM 1869 C CA . GLU A 1 246 ? -19.787 -1.311 -8.935 1.00 94.25 246 GLU A CA 1
ATOM 1870 C C . GLU A 1 246 ? -19.883 -2.490 -9.919 1.00 94.25 246 GLU A C 1
ATOM 1872 O O . GLU A 1 246 ? -20.578 -2.366 -10.923 1.00 94.25 246 GLU A O 1
ATOM 1877 N N . HIS A 1 247 ? -19.236 -3.626 -9.626 1.00 95.12 247 HIS A N 1
ATOM 1878 C CA . HIS A 1 247 ? -19.147 -4.774 -10.544 1.00 95.12 247 HIS A CA 1
ATOM 1879 C C . HIS A 1 247 ? -19.823 -6.051 -10.034 1.00 95.12 247 HIS A C 1
ATOM 1881 O O . HIS A 1 247 ? -20.137 -6.926 -10.835 1.00 95.12 247 HIS A O 1
ATOM 1887 N N . HIS A 1 248 ? -20.049 -6.176 -8.723 1.00 95.25 248 HIS A N 1
ATOM 1888 C CA . HIS A 1 248 ? -20.629 -7.379 -8.113 1.00 95.25 248 HIS A CA 1
ATOM 1889 C C . HIS A 1 248 ? -21.893 -7.094 -7.291 1.00 95.25 248 HIS A C 1
ATOM 1891 O O . HIS A 1 248 ? -22.390 -7.988 -6.612 1.00 95.25 248 HIS A O 1
ATOM 1897 N N . GLU A 1 249 ? -22.407 -5.857 -7.332 1.00 93.81 249 GLU A N 1
ATOM 1898 C CA . GLU A 1 249 ? -23.603 -5.412 -6.598 1.00 93.81 249 GLU A CA 1
ATOM 1899 C C . GLU A 1 249 ? -23.546 -5.698 -5.084 1.00 93.81 249 GLU A C 1
ATOM 1901 O O . GLU A 1 249 ? -24.562 -5.735 -4.385 1.00 93.81 249 GLU A O 1
ATOM 1906 N N . GLU A 1 250 ? -22.339 -5.868 -4.537 1.00 94.06 250 GLU A N 1
ATOM 1907 C CA . GLU A 1 250 ? -22.171 -6.150 -3.121 1.00 94.06 250 GLU A CA 1
ATOM 1908 C C . GLU A 1 250 ? -22.414 -4.898 -2.274 1.00 94.06 250 GLU A C 1
ATOM 1910 O O . GLU A 1 250 ? -22.165 -3.752 -2.667 1.00 94.06 250 GLU A O 1
ATOM 1915 N N . THR A 1 251 ? -22.864 -5.126 -1.040 1.00 93.81 251 THR A N 1
ATOM 1916 C CA . THR A 1 251 ? -23.023 -4.062 -0.048 1.00 93.81 251 THR A CA 1
ATOM 1917 C C . THR A 1 251 ? -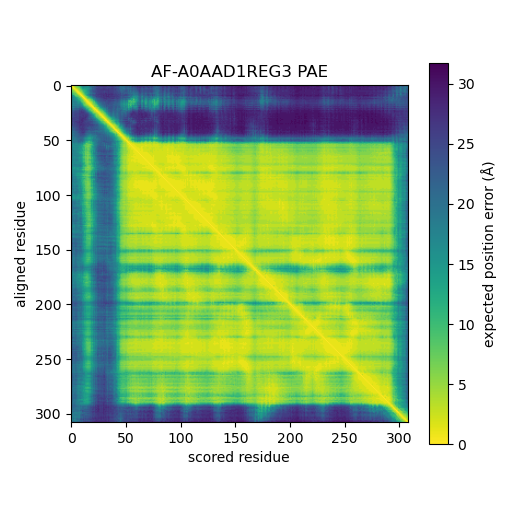21.651 -3.573 0.440 1.00 93.81 251 THR A C 1
ATOM 1919 O O . THR A 1 251 ? -20.912 -4.362 1.045 1.00 93.81 251 THR A O 1
ATOM 1922 N N . PRO A 1 252 ? -21.295 -2.283 0.255 1.00 96.12 252 PRO A N 1
ATOM 1923 C CA . PRO A 1 252 ? -20.012 -1.764 0.714 1.00 96.12 252 PRO A CA 1
ATOM 1924 C C . PRO A 1 252 ? -19.899 -1.776 2.239 1.00 96.12 252 PRO A C 1
ATOM 1926 O O . PRO A 1 252 ? -20.814 -1.360 2.954 1.00 96.12 252 PRO A O 1
ATOM 1929 N N . VAL A 1 253 ? -18.727 -2.166 2.736 1.00 97.25 253 VAL A N 1
ATOM 1930 C CA . VAL A 1 253 ? -18.392 -2.116 4.162 1.00 97.25 253 VAL A CA 1
ATOM 1931 C C . VAL A 1 253 ? -17.694 -0.795 4.478 1.00 97.25 253 VAL A C 1
ATOM 1933 O O . VAL A 1 253 ? -16.707 -0.414 3.846 1.00 97.25 253 VAL A O 1
ATOM 1936 N N . GLN A 1 254 ? -18.180 -0.082 5.493 1.00 97.38 254 GLN A N 1
ATOM 1937 C CA . GLN A 1 254 ? -17.482 1.091 6.019 1.00 97.38 254 GLN A CA 1
ATOM 1938 C C . GLN A 1 254 ? -16.223 0.652 6.773 1.00 97.38 254 GLN A C 1
ATOM 1940 O O . GLN A 1 254 ? -16.302 -0.217 7.630 1.00 97.38 254 GLN A O 1
ATOM 1945 N N . TYR A 1 255 ? -15.075 1.277 6.518 1.00 96.94 255 TYR A N 1
ATOM 1946 C CA . TYR A 1 255 ? -13.811 0.859 7.129 1.00 96.94 255 TYR A CA 1
ATOM 1947 C C . TYR A 1 255 ? -13.063 2.018 7.796 1.00 96.94 255 TYR A C 1
ATOM 1949 O O . TYR A 1 255 ? -13.022 3.137 7.271 1.00 96.94 255 TYR A O 1
ATOM 1957 N N . SER A 1 256 ? -12.471 1.760 8.963 1.00 96.44 256 SER A N 1
ATOM 1958 C CA . SER A 1 256 ? -11.514 2.649 9.633 1.00 96.44 256 SER A CA 1
ATOM 1959 C C . SER A 1 256 ? -10.371 1.838 10.234 1.00 96.44 256 SER A C 1
ATOM 1961 O O . SER A 1 256 ? -10.608 0.815 10.866 1.00 96.44 256 SER A O 1
ATOM 1963 N N . ALA A 1 257 ? -9.145 2.319 10.041 1.00 96.00 257 ALA A N 1
ATOM 1964 C CA . ALA A 1 257 ? -7.935 1.669 10.525 1.00 96.00 257 ALA A CA 1
ATOM 1965 C C . ALA A 1 257 ? -7.272 2.494 11.628 1.00 96.00 257 ALA A C 1
ATOM 1967 O O . ALA A 1 257 ? -7.172 3.725 11.539 1.00 96.00 257 ALA A O 1
ATOM 1968 N N . TYR A 1 258 ? -6.796 1.798 12.653 1.00 95.88 258 TYR A N 1
ATOM 1969 C CA . TYR A 1 258 ? -6.139 2.361 13.823 1.00 95.88 258 TYR A CA 1
ATOM 1970 C C . TYR A 1 258 ? -4.874 1.577 14.156 1.00 95.88 258 TYR A C 1
ATOM 1972 O O . TYR A 1 258 ? -4.735 0.406 13.815 1.00 95.88 258 TYR A O 1
ATOM 1980 N N . THR A 1 259 ? -3.961 2.214 14.877 1.00 94.25 259 THR A N 1
ATOM 1981 C CA . THR A 1 259 ? -2.760 1.571 15.411 1.00 94.25 259 THR A CA 1
ATOM 1982 C C . THR A 1 259 ? -2.695 1.792 16.907 1.00 94.25 259 THR A C 1
ATOM 1984 O O . THR A 1 259 ? -2.800 2.925 17.377 1.00 94.25 259 THR A O 1
ATOM 1987 N N . ALA A 1 260 ? -2.516 0.704 17.646 1.00 95.06 260 ALA A N 1
ATOM 1988 C CA . ALA A 1 260 ? -2.255 0.719 19.070 1.00 95.06 260 ALA A CA 1
ATOM 1989 C C . ALA A 1 260 ? -0.823 1.191 19.343 1.00 95.06 260 ALA A C 1
ATOM 1991 O O . ALA A 1 260 ? 0.133 0.770 18.693 1.00 95.06 260 ALA A O 1
ATOM 1992 N N . VAL A 1 261 ? -0.689 2.078 20.321 1.00 92.75 261 VAL A N 1
ATOM 1993 C CA . VAL A 1 261 ? 0.547 2.793 20.652 1.00 92.75 261 VAL A CA 1
ATOM 1994 C C . VAL A 1 261 ? 0.986 2.573 22.102 1.00 92.75 261 VAL A C 1
ATOM 1996 O O . VAL A 1 261 ? 1.892 3.248 22.585 1.00 92.75 261 VAL A O 1
ATOM 1999 N N . GLY A 1 262 ? 0.365 1.632 22.818 1.00 92.00 262 GLY A N 1
ATOM 2000 C CA . GLY A 1 262 ? 0.664 1.345 24.221 1.00 92.00 262 GLY A CA 1
ATOM 2001 C C . GLY A 1 262 ? -0.016 2.306 25.201 1.00 92.00 262 GLY A C 1
ATOM 2002 O O . GLY A 1 262 ? -1.196 2.620 25.067 1.00 92.00 262 GLY A O 1
ATOM 2003 N N . GLY A 1 263 ? 0.703 2.729 26.244 1.00 92.50 263 GLY A N 1
ATOM 2004 C CA . GLY A 1 263 ? 0.166 3.593 27.305 1.00 92.50 263 GLY A CA 1
ATOM 2005 C C . GLY A 1 263 ? 0.140 5.089 26.957 1.00 92.50 263 GLY A C 1
ATOM 2006 O O . GLY A 1 263 ? 0.675 5.519 25.935 1.00 92.50 263 GLY A O 1
ATOM 2007 N N . VAL A 1 264 ? -0.414 5.906 27.865 1.00 87.81 264 VAL A N 1
ATOM 2008 C CA . VAL A 1 264 ? -0.511 7.378 27.718 1.00 87.81 264 VAL A CA 1
ATOM 2009 C C . VAL A 1 264 ? 0.845 8.018 27.408 1.00 87.81 264 VAL A C 1
ATOM 2011 O O . VAL A 1 264 ? 0.948 8.861 26.521 1.00 87.81 264 VAL A O 1
ATOM 2014 N N . GLY A 1 265 ? 1.905 7.599 28.107 1.00 88.44 265 GLY A N 1
ATOM 2015 C CA . GLY A 1 265 ? 3.248 8.144 27.896 1.00 88.44 265 GLY A CA 1
ATOM 2016 C C . GLY A 1 265 ? 3.783 7.887 26.484 1.00 88.44 265 GLY A C 1
ATOM 2017 O O . GLY A 1 265 ? 4.372 8.781 25.877 1.00 88.44 265 GLY A O 1
ATOM 2018 N N . SER A 1 266 ? 3.541 6.695 25.935 1.00 88.81 266 SER A N 1
ATOM 2019 C CA . SER A 1 266 ? 3.915 6.345 24.560 1.00 88.81 266 SER A CA 1
ATOM 2020 C C . SER A 1 266 ? 3.097 7.132 23.538 1.00 88.81 266 SER A C 1
ATOM 2022 O O . SER A 1 266 ? 3.662 7.665 22.584 1.00 88.81 266 SER A O 1
ATOM 2024 N N . ALA A 1 267 ? 1.793 7.294 23.783 1.00 88.19 267 ALA A N 1
ATOM 2025 C CA . ALA A 1 267 ? 0.919 8.109 22.947 1.00 88.19 267 ALA A CA 1
ATOM 2026 C C . ALA A 1 267 ? 1.383 9.572 22.871 1.00 88.19 267 ALA A C 1
ATOM 2028 O O . ALA A 1 267 ? 1.507 10.119 21.777 1.00 88.19 267 ALA A O 1
ATOM 2029 N N . ILE A 1 268 ? 1.702 10.198 24.010 1.00 87.19 268 ILE A N 1
ATOM 2030 C CA . ILE A 1 268 ? 2.191 11.585 24.051 1.00 87.19 268 ILE A CA 1
ATOM 2031 C C . ILE A 1 268 ? 3.499 11.719 23.260 1.00 87.19 268 ILE A C 1
ATOM 2033 O O . ILE A 1 268 ? 3.611 12.605 22.412 1.00 87.19 268 ILE A O 1
ATOM 2037 N N . LYS A 1 269 ? 4.467 10.815 23.477 1.00 88.31 269 LYS A N 1
ATOM 2038 C CA . LYS A 1 269 ? 5.741 10.812 22.736 1.00 88.31 269 LYS A CA 1
ATOM 2039 C C . LYS A 1 269 ? 5.522 10.712 21.227 1.00 88.31 269 LYS A C 1
ATOM 2041 O O . LYS A 1 269 ? 6.131 11.471 20.477 1.00 88.31 269 LYS A O 1
ATOM 2046 N N . LEU A 1 270 ? 4.634 9.821 20.786 1.00 87.94 270 LEU A N 1
ATOM 2047 C CA . LEU A 1 270 ? 4.322 9.642 19.367 1.00 87.94 270 LEU A CA 1
ATOM 2048 C C . LEU A 1 270 ? 3.605 10.845 18.761 1.00 87.94 270 LEU A C 1
ATOM 2050 O O . LEU A 1 270 ? 3.890 11.192 17.620 1.00 87.94 270 LEU A O 1
ATOM 2054 N N . ILE A 1 271 ? 2.731 11.523 19.506 1.00 86.88 271 ILE A N 1
ATOM 2055 C CA . ILE A 1 271 ? 2.091 12.758 19.037 1.00 86.88 271 ILE A CA 1
ATOM 2056 C C . ILE A 1 271 ? 3.142 13.849 18.813 1.00 86.88 271 ILE A C 1
ATOM 2058 O O . ILE A 1 271 ? 3.169 14.453 17.741 1.00 86.88 271 ILE A O 1
ATOM 2062 N N . PHE A 1 272 ? 4.043 14.078 19.774 1.00 89.69 272 PHE A N 1
ATOM 2063 C CA . PHE A 1 272 ? 5.120 15.062 19.614 1.00 89.69 272 PHE A CA 1
ATOM 2064 C C . PHE A 1 272 ? 6.065 14.700 18.463 1.00 89.69 272 PHE A C 1
ATOM 2066 O O . PHE A 1 272 ? 6.361 15.552 17.623 1.00 89.69 272 PHE A O 1
ATOM 2073 N N . ALA A 1 273 ? 6.490 13.436 18.382 1.00 88.69 273 ALA A N 1
ATOM 2074 C CA . ALA A 1 273 ? 7.329 12.947 17.291 1.00 88.69 273 ALA A CA 1
ATOM 2075 C C . ALA A 1 273 ? 6.629 13.089 15.930 1.00 88.69 273 ALA A C 1
ATOM 2077 O O . ALA A 1 273 ? 7.240 13.552 14.971 1.00 88.69 273 ALA A O 1
ATOM 2078 N N . GLY A 1 274 ? 5.336 12.769 15.852 1.00 88.75 274 GLY A N 1
ATOM 2079 C CA . GLY A 1 274 ? 4.519 12.896 14.647 1.00 88.75 274 GLY A CA 1
ATOM 2080 C C . GLY A 1 274 ? 4.330 14.347 14.202 1.00 88.75 274 GLY A C 1
ATOM 2081 O O . GLY A 1 274 ? 4.447 14.643 13.015 1.00 88.75 274 GLY A O 1
ATOM 2082 N N . LEU A 1 275 ? 4.103 15.279 15.133 1.00 89.81 275 LEU A N 1
ATOM 2083 C CA . LEU A 1 275 ? 4.017 16.711 14.820 1.00 89.81 275 LEU A CA 1
ATOM 2084 C C . LEU A 1 275 ? 5.342 17.248 14.272 1.00 89.81 275 LEU A C 1
ATOM 2086 O O . LEU A 1 275 ? 5.347 17.943 13.252 1.00 89.81 275 LEU A O 1
ATOM 2090 N N . LEU A 1 276 ? 6.463 16.887 14.904 1.00 91.94 276 LEU A N 1
ATOM 2091 C CA . LEU A 1 276 ? 7.795 17.238 14.417 1.00 91.94 276 LEU A CA 1
ATOM 2092 C C . LEU A 1 276 ? 8.062 16.623 13.037 1.00 91.94 276 LEU A C 1
ATOM 2094 O O . LEU A 1 276 ? 8.537 17.314 12.137 1.00 91.94 276 LEU A O 1
ATOM 2098 N N . PHE A 1 277 ? 7.695 15.356 12.842 1.00 91.31 277 PHE A N 1
ATOM 2099 C CA . PHE A 1 277 ? 7.825 14.655 11.568 1.00 91.31 277 PHE A CA 1
ATOM 2100 C C . PHE A 1 277 ? 7.041 15.351 10.452 1.00 91.31 277 PHE A C 1
ATOM 2102 O O . PHE A 1 277 ? 7.582 15.595 9.372 1.00 91.31 277 PHE A O 1
ATOM 2109 N N . VAL A 1 278 ? 5.785 15.734 10.704 1.00 90.19 278 VAL A N 1
ATOM 2110 C CA . VAL A 1 278 ? 4.957 16.471 9.737 1.00 90.19 278 VAL A CA 1
ATOM 2111 C C . VAL A 1 278 ? 5.569 17.831 9.418 1.00 90.19 278 VAL A C 1
ATOM 2113 O O . VAL A 1 278 ? 5.616 18.217 8.248 1.00 90.19 278 VAL A O 1
ATOM 2116 N N . LEU A 1 279 ? 6.056 18.553 10.430 1.00 92.12 279 LEU A N 1
ATOM 2117 C CA . LEU A 1 279 ? 6.706 19.847 10.240 1.00 92.12 279 LEU A CA 1
ATOM 2118 C C . LEU A 1 279 ? 7.942 19.709 9.343 1.00 92.12 279 LEU A C 1
ATOM 2120 O O . LEU A 1 279 ? 8.031 20.385 8.320 1.00 92.12 279 LEU A O 1
ATOM 2124 N N . LEU A 1 280 ? 8.855 18.793 9.674 1.00 92.50 280 LEU A N 1
ATOM 2125 C CA . LEU A 1 280 ? 10.079 18.554 8.906 1.00 92.50 280 LEU A CA 1
ATOM 2126 C C . LEU A 1 280 ? 9.785 18.042 7.490 1.00 92.50 280 LEU A C 1
ATOM 2128 O O . LEU A 1 280 ? 10.455 18.454 6.544 1.00 92.50 280 LEU A O 1
ATOM 2132 N N . SER A 1 281 ? 8.758 17.204 7.317 1.00 91.56 281 SER A N 1
ATOM 2133 C CA . SER A 1 281 ? 8.367 16.654 6.010 1.00 91.56 281 SER A CA 1
ATOM 2134 C C . SER A 1 281 ? 7.914 17.733 5.029 1.00 91.56 281 SER A C 1
ATOM 2136 O O . SER A 1 281 ? 8.087 17.582 3.819 1.00 91.56 281 SER A O 1
ATOM 2138 N N . LYS A 1 282 ? 7.374 18.858 5.514 1.00 88.88 282 LYS A N 1
ATOM 2139 C CA . LYS A 1 282 ? 6.922 19.959 4.650 1.00 88.88 282 LYS A CA 1
ATOM 2140 C C . LYS A 1 282 ? 8.074 20.745 4.023 1.00 88.88 282 LYS A C 1
ATOM 2142 O O . LYS A 1 282 ? 7.948 21.182 2.878 1.00 88.88 282 LYS A O 1
ATOM 2147 N N . PHE A 1 283 ? 9.214 20.866 4.700 1.00 91.12 283 PHE A N 1
ATOM 2148 C CA . PHE A 1 283 ? 10.356 21.640 4.206 1.00 91.12 283 PHE A CA 1
ATOM 2149 C C . PHE A 1 283 ? 11.378 20.761 3.478 1.00 91.12 283 PHE A C 1
ATOM 2151 O O . PHE A 1 283 ? 11.687 19.650 3.900 1.00 91.12 283 PHE A O 1
ATOM 2158 N N . SER A 1 284 ? 11.954 21.266 2.384 1.00 88.75 284 SER A N 1
ATOM 2159 C CA . SER A 1 284 ? 12.949 20.524 1.595 1.00 88.75 284 SER A CA 1
ATOM 2160 C C . SER A 1 284 ? 14.216 20.197 2.396 1.00 88.75 284 SER A C 1
ATOM 2162 O O . SER A 1 284 ? 14.741 19.090 2.279 1.00 88.75 284 SER A O 1
ATOM 2164 N N . CYS A 1 285 ? 14.682 21.121 3.241 1.00 90.94 285 CYS A N 1
ATOM 2165 C CA . CYS A 1 285 ? 15.798 20.890 4.160 1.00 90.94 285 CYS A CA 1
ATOM 2166 C C . CYS A 1 285 ? 15.459 19.833 5.224 1.00 90.94 285 CYS A C 1
ATOM 2168 O O . CYS A 1 285 ? 16.272 18.944 5.466 1.00 90.94 285 CYS A O 1
ATOM 2170 N N . GLY A 1 286 ? 14.245 19.874 5.785 1.00 89.94 286 GLY A N 1
ATOM 2171 C CA . GLY A 1 286 ? 13.764 18.897 6.764 1.00 89.94 286 GLY A CA 1
ATOM 2172 C C . GLY A 1 286 ? 13.675 17.486 6.184 1.00 89.94 286 GLY A C 1
ATOM 2173 O O . GLY A 1 286 ? 14.183 16.545 6.789 1.00 89.94 286 GLY A O 1
ATOM 2174 N N . ARG A 1 287 ? 13.151 17.334 4.959 1.00 91.50 287 ARG A N 1
ATOM 2175 C CA . ARG A 1 287 ? 13.165 16.046 4.239 1.00 91.50 287 ARG A CA 1
ATOM 2176 C C . ARG A 1 287 ? 14.581 15.518 4.027 1.00 91.50 287 ARG A C 1
ATOM 2178 O O . ARG A 1 287 ? 14.853 14.369 4.357 1.00 91.50 287 ARG A O 1
ATOM 2185 N N . LYS A 1 288 ? 15.501 16.358 3.535 1.00 88.38 288 LYS A N 1
ATOM 2186 C CA . LYS A 1 288 ? 16.912 15.969 3.342 1.00 88.38 288 LYS A CA 1
ATOM 2187 C C . LYS A 1 288 ? 17.561 15.506 4.649 1.00 88.38 288 LYS A C 1
ATOM 2189 O O . LYS A 1 288 ? 18.330 14.550 4.625 1.00 88.38 288 LYS A O 1
ATOM 2194 N N . LEU A 1 289 ? 17.252 16.161 5.769 1.00 88.56 289 LEU A N 1
ATOM 2195 C CA . LEU A 1 289 ? 17.749 15.779 7.090 1.00 88.56 289 LEU A CA 1
ATOM 2196 C C . LEU A 1 289 ? 17.214 14.405 7.522 1.00 88.56 289 LEU A C 1
ATOM 2198 O O . LEU A 1 289 ? 18.001 13.540 7.898 1.00 88.56 289 LEU A O 1
ATOM 2202 N N . MET A 1 290 ? 15.901 14.182 7.417 1.00 86.81 290 MET A N 1
ATOM 2203 C CA . MET A 1 290 ? 15.273 12.915 7.820 1.00 86.81 290 MET A CA 1
ATOM 2204 C C . MET A 1 290 ? 15.713 11.729 6.957 1.00 86.81 290 MET A C 1
ATOM 2206 O O . MET A 1 290 ? 15.884 10.632 7.481 1.00 86.81 290 MET A O 1
ATOM 2210 N N . ILE A 1 291 ? 15.931 11.937 5.657 1.00 85.75 291 ILE A N 1
ATOM 2211 C CA . ILE A 1 291 ? 16.393 10.881 4.742 1.00 85.75 291 ILE A CA 1
ATOM 2212 C C . ILE A 1 291 ? 17.867 10.544 5.006 1.00 85.75 291 ILE A C 1
ATOM 2214 O O . ILE A 1 291 ? 18.226 9.374 5.087 1.00 85.75 291 ILE A O 1
ATOM 2218 N N . LYS A 1 292 ? 18.724 11.552 5.237 1.00 77.44 292 LYS A N 1
ATOM 2219 C CA . LYS A 1 292 ? 20.125 11.312 5.628 1.00 77.44 292 LYS A CA 1
ATOM 2220 C C . LYS A 1 292 ? 20.244 10.569 6.964 1.00 77.44 292 LYS A C 1
ATOM 2222 O O . LYS A 1 292 ? 21.131 9.736 7.105 1.00 77.44 292 LYS A O 1
ATOM 2227 N N . GLY A 1 293 ? 19.369 10.871 7.926 1.00 61.19 293 GLY A N 1
ATOM 2228 C CA . GLY A 1 293 ? 19.343 10.210 9.234 1.00 61.19 293 GLY A CA 1
ATOM 2229 C C . GLY A 1 293 ? 18.802 8.775 9.204 1.00 61.19 293 GLY A C 1
ATOM 2230 O O . GLY A 1 293 ? 19.293 7.939 9.959 1.00 61.19 293 GLY A O 1
ATOM 2231 N N . GLY A 1 294 ? 17.845 8.468 8.316 1.00 55.78 294 GLY A N 1
ATOM 2232 C CA . GLY A 1 294 ? 17.268 7.122 8.159 1.00 55.78 294 GLY A CA 1
ATOM 2233 C C . GLY A 1 294 ? 18.301 6.070 7.749 1.00 55.78 294 GLY A C 1
ATOM 2234 O O . GLY A 1 294 ? 18.369 5.004 8.354 1.00 55.78 294 GLY A O 1
ATOM 2235 N N . CYS A 1 295 ? 19.207 6.442 6.841 1.00 42.59 295 CYS A N 1
ATOM 2236 C CA . CYS A 1 295 ? 20.303 5.598 6.357 1.00 42.59 295 CYS A CA 1
ATOM 2237 C C . CYS A 1 295 ? 21.268 5.131 7.476 1.00 42.59 295 CYS A C 1
ATOM 2239 O O . CYS A 1 295 ? 21.950 4.117 7.331 1.00 42.59 295 CYS A O 1
ATOM 2241 N N . ILE A 1 296 ? 21.318 5.829 8.623 1.00 41.25 296 ILE A N 1
ATOM 2242 C CA . ILE A 1 296 ? 22.149 5.448 9.780 1.00 41.25 296 ILE A CA 1
ATOM 2243 C C . ILE A 1 296 ? 21.513 4.287 10.572 1.00 41.25 296 ILE A C 1
ATOM 2245 O O . ILE A 1 296 ? 22.239 3.410 11.031 1.00 41.25 296 ILE A O 1
ATOM 2249 N N . HIS A 1 297 ? 20.179 4.236 10.690 1.00 37.78 297 HIS A N 1
ATOM 2250 C CA . HIS A 1 297 ? 19.461 3.183 11.434 1.00 37.78 297 HIS A CA 1
ATOM 2251 C C . HIS A 1 297 ? 19.378 1.848 10.673 1.00 37.78 297 HIS A C 1
ATOM 2253 O O . HIS A 1 297 ? 19.387 0.774 11.278 1.00 37.78 297 HIS A O 1
ATOM 2259 N N . THR A 1 298 ? 19.333 1.888 9.340 1.00 38.47 298 THR A N 1
ATOM 2260 C CA . THR A 1 298 ? 19.393 0.680 8.499 1.00 38.47 298 THR A CA 1
ATOM 2261 C C . THR A 1 298 ? 20.792 0.065 8.498 1.00 38.47 298 THR A C 1
ATOM 2263 O O . THR A 1 298 ? 20.936 -1.151 8.464 1.00 38.47 298 THR A O 1
ATOM 2266 N N . ARG A 1 299 ? 21.849 0.883 8.597 1.00 32.69 299 ARG A N 1
ATOM 2267 C CA . ARG A 1 299 ? 23.234 0.384 8.623 1.00 32.69 299 ARG A CA 1
ATOM 2268 C C . ARG A 1 299 ? 23.584 -0.356 9.915 1.00 32.69 299 ARG A C 1
ATOM 2270 O O . ARG A 1 299 ? 24.341 -1.315 9.853 1.00 32.69 299 ARG A O 1
ATOM 2277 N N . SER A 1 300 ? 23.045 0.066 11.060 1.00 30.97 300 SER A N 1
ATOM 2278 C CA . SER A 1 300 ? 23.301 -0.602 12.344 1.00 30.97 300 SER A CA 1
ATOM 2279 C C . SER A 1 300 ? 22.588 -1.951 12.458 1.00 30.97 300 SER A C 1
ATOM 2281 O O . SER A 1 300 ? 23.180 -2.901 12.949 1.00 30.97 300 SER A O 1
ATOM 2283 N N . SER A 1 301 ? 21.359 -2.058 11.946 1.00 33.62 301 SER A N 1
ATOM 2284 C CA . SER A 1 301 ? 20.575 -3.303 12.000 1.00 33.62 301 SER A CA 1
ATOM 2285 C C . SER A 1 301 ? 21.086 -4.383 11.038 1.00 33.62 301 SER A C 1
ATOM 2287 O O . SER A 1 301 ? 21.059 -5.560 11.374 1.00 33.62 301 SER A O 1
ATOM 2289 N N . ILE A 1 302 ? 21.614 -4.001 9.871 1.00 35.53 302 ILE A N 1
ATOM 2290 C CA . ILE A 1 302 ? 22.136 -4.961 8.880 1.00 35.53 302 ILE A CA 1
ATOM 2291 C C . ILE A 1 302 ? 23.520 -5.511 9.272 1.00 35.53 302 ILE A C 1
ATOM 2293 O O . ILE A 1 302 ? 23.852 -6.635 8.902 1.00 35.53 302 ILE A O 1
ATOM 2297 N N . LEU A 1 303 ? 24.327 -4.755 10.026 1.00 31.58 303 LEU A N 1
ATOM 2298 C CA . LEU A 1 303 ? 25.633 -5.229 10.504 1.00 31.58 303 LEU A CA 1
ATOM 2299 C C . LEU A 1 303 ? 25.517 -6.191 11.698 1.00 31.58 303 LEU A C 1
ATOM 2301 O O . LEU A 1 303 ? 26.378 -7.053 11.848 1.00 31.58 303 LEU A O 1
ATOM 2305 N N . GLU A 1 304 ? 24.462 -6.094 12.513 1.00 34.19 304 GLU A N 1
ATOM 2306 C CA . GLU A 1 304 ? 24.215 -7.056 13.600 1.00 34.19 304 GLU A CA 1
ATOM 2307 C C . GLU A 1 304 ? 23.809 -8.444 13.069 1.00 34.19 304 GLU A C 1
ATOM 2309 O O . GLU A 1 304 ? 24.252 -9.453 13.613 1.00 34.19 304 GLU A O 1
ATOM 2314 N N . ASP A 1 305 ? 23.081 -8.514 11.948 1.00 32.09 305 ASP A N 1
ATOM 2315 C CA . ASP A 1 305 ? 22.707 -9.781 11.287 1.00 32.09 305 ASP A CA 1
ATOM 2316 C C . ASP A 1 305 ? 23.870 -10.467 10.535 1.00 32.09 305 ASP A C 1
ATOM 2318 O O . ASP A 1 305 ? 23.724 -11.589 10.049 1.00 32.09 305 ASP A O 1
ATOM 2322 N N . GLN A 1 306 ? 25.041 -9.824 10.434 1.00 29.28 306 GLN A N 1
ATOM 2323 C CA . GLN A 1 306 ? 26.264 -10.433 9.888 1.00 29.28 306 GLN A CA 1
ATOM 2324 C C . GLN A 1 306 ? 27.154 -11.089 10.958 1.00 29.28 306 GLN A C 1
ATOM 2326 O O . GLN A 1 306 ? 28.187 -11.662 10.612 1.00 29.28 306 GLN A O 1
ATOM 2331 N N . ALA A 1 307 ? 26.778 -11.014 12.240 1.00 28.77 307 ALA A N 1
ATOM 2332 C CA . ALA A 1 307 ? 27.597 -11.481 13.360 1.00 28.77 307 ALA A CA 1
ATOM 2333 C C . ALA A 1 307 ? 27.225 -12.879 13.911 1.00 28.77 307 ALA A C 1
ATOM 2335 O O . ALA A 1 307 ? 27.775 -13.268 14.942 1.00 28.77 307 ALA A O 1
ATOM 2336 N N . TYR A 1 308 ? 26.343 -13.640 13.244 1.00 28.41 308 TYR A N 1
ATOM 2337 C CA . TYR A 1 308 ? 25.957 -15.009 13.631 1.00 28.41 308 TYR A CA 1
ATOM 2338 C C . TYR A 1 308 ? 25.970 -16.004 12.466 1.00 28.41 308 TYR A C 1
ATOM 2340 O O . TYR A 1 308 ? 25.416 -15.687 11.387 1.00 28.41 308 TYR A O 1
#

Nearest PDB structures (foldseek):
  8h4z-assembly1_A  TM=6.272E-01  e=3.529E-04  Helicobacter pylori NCTC 11637 = CCUG 17874 = ATCC 43504 = JCM 12093
  4ina-assembly1_B  TM=6.006E-01  e=4.234E-04  Wolinella succinogenes
  8hfj-assembly1_B  TM=2.708E-01  e=6.982E-01  Cercospora sp. JNU001
  4jro-assembly1_B  TM=2.982E-01  e=1.634E+00  Listeria monocytogenes EGD-e
  8hfj-assembly1_D  TM=2.639E-01  e=2.352E+00  Cercospora sp. JNU001

Radius of gyration: 21.31 Å; Cα contacts (8 Å, |Δi|>4): 378; chains: 1; bounding box: 54×53×52 Å

InterPro domains:
  IPR005097 Saccharopine dehydrogenase, NADP binding domain [PF03435] (49-130)
  IPR036291 NAD(P)-binding domain superfamily [SSF51735] (52-156)
  IPR051276 Saccharopine dehydrogenase-like oxidoreductase [PTHR12286] (45-292)

Mean predicted aligned error: 10.53 Å